Protein AF-D8TYY5-F1 (afdb_monomer_lite)

pLDDT: mean 80.85, std 18.12, range [32.94, 98.12]

Organism: NCBI:txid3068

Secondary structure (DSSP, 8-state):
-----------------------------PPPHHHHHHHHHHTTS-TTSHHHHHHHHHHHHHHHHHHHHHHHHHHHHHHHHHHHHHHHHHHHHHHHHHHHHHHHHHHHHHHHHHHHHHHHHHHHHHHHHHHHHHHHHHHHHHHHHHHHHHHHHHHHHHTTTTS----HHHHHHHHHHHTT-SSHHHHHHHHHHHHHHHHHHHHHHHHHHHHHHHHHHHHHHHHHHHHHHHHHHHHHHHHHHHHHHHHHHHHHHHHHHHHHHHHHHHHHHHHHHHHHHHHHHHHTTSPPPTTPPP-----TTTHHHHHHHHHHHHHHHHHHHHHHHHHHHHHHHHHHHH--

Structure (mmCIF, N/CA/C/O backbone):
data_AF-D8TYY5-F1
#
_entry.id   AF-D8TYY5-F1
#
loop_
_atom_site.group_PDB
_atom_site.id
_atom_site.type_symbol
_atom_site.label_atom_id
_atom_site.label_alt_id
_atom_site.label_comp_id
_atom_site.label_asym_id
_atom_site.label_entity_id
_atom_site.label_seq_id
_atom_site.pdbx_PDB_ins_code
_atom_site.Cartn_x
_atom_site.Cartn_y
_atom_site.Cartn_z
_atom_site.occupancy
_atom_site.B_iso_or_equiv
_atom_site.auth_seq_id
_atom_site.auth_comp_id
_atom_site.auth_asym_id
_atom_site.auth_atom_id
_atom_site.pdbx_PDB_model_num
ATOM 1 N N . MET A 1 1 ? -37.230 -23.633 -9.570 1.00 42.25 1 MET A N 1
ATOM 2 C CA . MET A 1 1 ? -37.787 -22.602 -10.478 1.00 42.25 1 MET A CA 1
ATOM 3 C C . MET A 1 1 ? -36.868 -21.393 -10.370 1.00 42.25 1 MET A C 1
ATOM 5 O O . MET A 1 1 ? -36.616 -21.004 -9.249 1.00 42.25 1 MET A O 1
ATOM 9 N N . ALA A 1 2 ? -36.232 -20.818 -11.381 1.00 43.03 2 ALA A N 1
ATOM 10 C CA . ALA A 1 2 ? -36.319 -20.947 -12.823 1.00 43.03 2 ALA A CA 1
ATOM 11 C C . ALA A 1 2 ? -34.898 -20.947 -13.421 1.00 43.03 2 ALA A C 1
ATOM 13 O O . ALA A 1 2 ? -33.941 -20.454 -12.832 1.00 43.03 2 ALA A O 1
ATOM 14 N N . LYS A 1 3 ? -34.811 -21.566 -14.591 1.00 44.12 3 LYS A N 1
ATOM 15 C CA . LYS A 1 3 ? -33.648 -21.810 -15.436 1.00 44.12 3 LYS A CA 1
ATOM 16 C C . LYS A 1 3 ? -33.611 -20.682 -16.466 1.00 44.12 3 LYS A C 1
ATOM 18 O O . LYS A 1 3 ? -34.609 -20.513 -17.158 1.00 44.12 3 LYS A O 1
ATOM 23 N N . VAL A 1 4 ? -32.505 -19.952 -16.604 1.00 45.56 4 VAL A N 1
ATOM 24 C CA . VAL A 1 4 ? -32.255 -19.133 -17.802 1.00 45.56 4 VAL A CA 1
ATOM 25 C C . VAL A 1 4 ? -30.826 -19.391 -18.253 1.00 45.56 4 VAL A C 1
ATOM 27 O O . VAL A 1 4 ? -29.863 -18.830 -17.743 1.00 45.56 4 VAL A O 1
ATOM 30 N N . ALA A 1 5 ? -30.734 -20.331 -19.188 1.00 43.03 5 ALA A N 1
ATOM 31 C CA . ALA A 1 5 ? -29.615 -20.493 -20.087 1.00 43.03 5 ALA A CA 1
ATOM 32 C C . ALA A 1 5 ? -29.758 -19.454 -21.206 1.00 43.03 5 ALA A C 1
ATOM 34 O O . ALA A 1 5 ? -30.834 -19.334 -21.790 1.00 43.03 5 ALA A O 1
ATOM 35 N N . ALA A 1 6 ? -28.678 -18.747 -21.522 1.00 44.47 6 ALA A N 1
ATOM 36 C CA . ALA A 1 6 ? -28.554 -17.984 -22.754 1.00 44.47 6 ALA A CA 1
ATOM 37 C C . ALA A 1 6 ? -27.326 -18.512 -23.497 1.00 44.47 6 ALA A C 1
ATOM 39 O O . ALA A 1 6 ? -26.187 -18.289 -23.097 1.00 44.47 6 ALA A O 1
ATOM 40 N N . ALA A 1 7 ? -27.605 -19.274 -24.548 1.00 39.38 7 ALA A N 1
ATOM 41 C CA . ALA A 1 7 ? -26.667 -19.748 -25.545 1.00 39.38 7 ALA A CA 1
ATOM 42 C C . ALA A 1 7 ? -27.048 -19.094 -26.875 1.00 39.38 7 ALA A C 1
ATOM 44 O O . ALA A 1 7 ? -28.196 -19.231 -27.288 1.00 39.38 7 ALA A O 1
ATOM 45 N N . VAL A 1 8 ? -26.108 -18.422 -27.541 1.00 47.19 8 VAL A N 1
ATOM 46 C CA . VAL A 1 8 ? -26.158 -18.076 -28.978 1.00 47.19 8 VAL A CA 1
ATOM 47 C C . VAL A 1 8 ? -24.708 -17.800 -29.464 1.00 47.19 8 VAL A C 1
ATOM 49 O O . VAL A 1 8 ? -23.835 -17.602 -28.620 1.00 47.19 8 VAL A O 1
ATOM 52 N N . PRO A 1 9 ? -24.395 -17.883 -30.776 1.00 48.31 9 PRO A N 1
ATOM 53 C CA . PRO A 1 9 ? -23.437 -18.869 -31.278 1.00 48.31 9 PRO A CA 1
ATOM 54 C C . PRO A 1 9 ? -22.403 -18.285 -32.275 1.00 48.31 9 PRO A C 1
ATOM 56 O O . PRO A 1 9 ? -22.473 -17.132 -32.676 1.00 48.31 9 PRO A O 1
ATOM 59 N N . GLY A 1 10 ? -21.503 -19.144 -32.762 1.00 33.50 10 GLY A N 1
ATOM 60 C CA . GLY A 1 10 ? -21.127 -19.163 -34.183 1.00 33.50 10 GLY A CA 1
ATOM 61 C C . GLY A 1 10 ? -20.115 -18.134 -34.703 1.00 33.50 10 GLY A C 1
ATOM 62 O O . GLY A 1 10 ? -20.489 -17.081 -35.203 1.00 33.50 10 GLY A O 1
ATOM 63 N N . ALA A 1 11 ? -18.851 -18.552 -34.780 1.00 32.94 11 ALA A N 1
ATOM 64 C CA . ALA A 1 11 ? -17.937 -18.205 -35.875 1.00 32.94 11 ALA A CA 1
ATOM 65 C C . ALA A 1 11 ? -17.005 -19.418 -36.080 1.00 32.94 11 ALA A C 1
ATOM 67 O O . ALA A 1 11 ? -16.119 -19.675 -35.273 1.00 32.94 11 ALA A O 1
ATOM 68 N N . ALA A 1 12 ? -17.366 -20.384 -36.932 1.00 35.41 12 ALA A N 1
ATOM 69 C CA . ALA A 1 12 ? -16.983 -20.419 -38.350 1.00 35.41 12 ALA A CA 1
ATOM 70 C C . ALA A 1 12 ? -15.466 -20.177 -38.511 1.00 35.41 12 ALA A C 1
ATOM 72 O O . ALA A 1 12 ? -15.000 -19.049 -38.542 1.00 35.41 12 ALA A O 1
ATOM 73 N N . ALA A 1 13 ? -14.657 -21.227 -38.374 1.00 36.69 13 ALA A N 1
ATOM 74 C CA . ALA A 1 13 ? -14.169 -22.019 -39.507 1.00 36.69 13 ALA A CA 1
ATOM 75 C C . ALA A 1 13 ? -13.288 -21.212 -40.480 1.00 36.69 13 ALA A C 1
ATOM 77 O O . ALA A 1 13 ? -13.760 -20.693 -41.483 1.00 36.69 13 ALA A O 1
ATOM 78 N N . ALA A 1 14 ? -11.983 -21.201 -40.207 1.00 34.50 14 ALA A N 1
ATOM 79 C CA . ALA A 1 14 ? -10.943 -21.044 -41.220 1.00 34.50 14 ALA A CA 1
ATOM 80 C C . ALA A 1 14 ? -9.665 -21.742 -40.727 1.00 34.50 14 ALA A C 1
ATOM 82 O O . ALA A 1 14 ? -8.678 -21.115 -40.354 1.00 34.50 14 ALA A O 1
ATOM 83 N N . ALA A 1 15 ? -9.705 -23.076 -40.692 1.00 35.22 15 ALA A N 1
ATOM 84 C CA . ALA A 1 15 ? -8.497 -23.888 -40.671 1.00 35.22 15 ALA A CA 1
ATOM 85 C C . ALA A 1 15 ? -7.823 -23.742 -42.043 1.00 35.22 15 ALA A C 1
ATOM 87 O O . ALA A 1 15 ? -8.126 -24.475 -42.982 1.00 35.22 15 ALA A O 1
ATOM 88 N N . ALA A 1 16 ? -6.966 -22.732 -42.185 1.00 35.47 16 ALA A N 1
ATOM 89 C CA . ALA A 1 16 ? -6.094 -22.608 -43.338 1.00 35.47 16 ALA A CA 1
ATOM 90 C C . ALA A 1 16 ? -4.950 -23.612 -43.173 1.00 35.47 16 ALA A C 1
ATOM 92 O O . ALA A 1 16 ? -4.023 -23.416 -42.389 1.00 35.47 16 ALA A O 1
ATOM 93 N N . SER A 1 17 ? -5.065 -24.712 -43.906 1.00 41.81 17 SER A N 1
ATOM 94 C CA . SER A 1 17 ? -4.029 -25.703 -44.158 1.00 41.81 17 SER A CA 1
ATOM 95 C C . SER A 1 17 ? -2.750 -25.015 -44.645 1.00 41.81 17 SER A C 1
ATOM 97 O O . SER A 1 17 ? -2.601 -24.729 -45.833 1.00 41.81 17 SER A O 1
ATOM 99 N N . VAL A 1 18 ? -1.808 -24.740 -43.740 1.00 41.56 18 VAL A N 1
ATOM 100 C CA . VAL A 1 18 ? -0.456 -24.334 -44.132 1.00 41.56 18 VAL A CA 1
ATOM 101 C C . VAL A 1 18 ? 0.281 -25.596 -44.559 1.00 41.56 18 VAL A C 1
ATOM 103 O O . VAL A 1 18 ? 0.844 -26.335 -43.758 1.00 41.56 18 VAL A O 1
ATOM 106 N N . SER A 1 19 ? 0.192 -25.852 -45.861 1.00 39.06 19 SER A N 1
ATOM 107 C CA . SER A 1 19 ? 1.028 -26.779 -46.611 1.00 39.06 19 SER A CA 1
ATOM 108 C C . SER A 1 19 ? 2.496 -26.605 -46.216 1.00 39.06 19 SER A C 1
ATOM 110 O O . SER A 1 19 ? 3.139 -25.616 -46.568 1.00 39.06 19 SER A O 1
ATOM 112 N N . SER A 1 20 ? 3.030 -27.609 -45.527 1.00 40.16 20 SER A N 1
ATOM 113 C CA . SER A 1 20 ? 4.455 -27.867 -45.381 1.00 40.16 20 SER A CA 1
ATOM 114 C C . SER A 1 20 ? 5.100 -28.002 -46.766 1.00 40.16 20 SER A C 1
ATOM 116 O O . SER A 1 20 ? 4.998 -29.051 -47.402 1.00 40.16 20 SER A O 1
ATOM 118 N N . MET A 1 21 ? 5.760 -26.949 -47.248 1.00 44.62 21 MET A N 1
ATOM 119 C CA . MET A 1 21 ? 6.694 -27.057 -48.368 1.00 44.62 21 MET A CA 1
ATOM 120 C C . MET A 1 21 ? 8.111 -27.240 -47.813 1.00 44.62 21 MET A C 1
ATOM 122 O O . MET A 1 21 ? 8.597 -26.354 -47.106 1.00 44.62 21 MET A O 1
ATOM 126 N N . PRO A 1 22 ? 8.803 -28.350 -48.121 1.00 41.06 22 PRO A N 1
ATOM 127 C CA . PRO A 1 22 ? 10.210 -28.486 -47.801 1.00 41.06 22 PRO A CA 1
ATOM 128 C C . PRO A 1 22 ? 11.004 -27.731 -48.871 1.00 41.06 22 PRO A C 1
ATOM 130 O O . PRO A 1 22 ? 11.183 -28.217 -49.984 1.00 41.06 22 PRO A O 1
ATOM 133 N N . LEU A 1 23 ? 11.494 -26.531 -48.555 1.00 41.19 23 LEU A N 1
ATOM 134 C CA . LEU A 1 23 ? 12.518 -25.870 -49.369 1.00 41.19 23 LEU A CA 1
ATOM 135 C C . LEU A 1 23 ? 13.908 -26.227 -48.838 1.00 41.19 23 LEU A C 1
ATOM 137 O O . LEU A 1 23 ? 14.676 -25.376 -48.407 1.00 41.19 23 LEU A O 1
ATOM 141 N N . SER A 1 24 ? 14.241 -27.514 -48.905 1.00 44.41 24 SER A N 1
ATOM 142 C CA . SER A 1 24 ? 15.627 -27.972 -48.981 1.00 44.41 24 SER A CA 1
ATOM 143 C C . SER A 1 24 ? 15.986 -28.152 -50.455 1.00 44.41 24 SER A C 1
ATOM 145 O O . SER A 1 24 ? 16.131 -29.268 -50.949 1.00 44.41 24 SER A O 1
ATOM 147 N N . ALA A 1 25 ? 16.086 -27.039 -51.182 1.00 37.31 25 ALA A N 1
ATOM 148 C CA . ALA A 1 25 ? 16.786 -27.016 -52.457 1.00 37.31 25 ALA A CA 1
ATOM 149 C C . ALA A 1 25 ? 18.272 -26.815 -52.155 1.00 37.31 25 ALA A C 1
ATOM 151 O O . ALA A 1 25 ? 18.758 -25.691 -52.038 1.00 37.31 25 ALA A O 1
ATOM 152 N N . SER A 1 26 ? 18.982 -27.929 -51.989 1.00 37.44 26 SER A N 1
ATOM 153 C CA . SER A 1 26 ? 20.437 -27.972 -52.067 1.00 37.44 26 SER A CA 1
ATOM 154 C C . SER A 1 26 ? 20.881 -27.347 -53.391 1.00 37.44 26 SER A C 1
ATOM 156 O O . SER A 1 26 ? 20.841 -27.985 -54.442 1.00 37.44 26 SER A O 1
ATOM 158 N N . LEU A 1 27 ? 21.311 -26.086 -53.350 1.00 44.06 27 LEU A N 1
ATOM 159 C CA . LEU A 1 27 ? 22.065 -25.442 -54.423 1.00 44.06 27 LEU A CA 1
ATOM 160 C C . LEU A 1 27 ? 23.493 -26.005 -54.416 1.00 44.06 27 LEU A C 1
ATOM 162 O O . LEU A 1 27 ? 24.452 -25.331 -54.063 1.00 44.06 27 LEU A O 1
ATOM 166 N N . SER A 1 28 ? 23.630 -27.269 -54.811 1.00 42.47 28 SER A N 1
ATOM 167 C CA . SER A 1 28 ? 24.899 -27.856 -55.246 1.00 42.47 28 SER A CA 1
ATOM 168 C C . SER A 1 28 ? 24.775 -28.271 -56.711 1.00 42.47 28 SER A C 1
ATOM 170 O O . SER A 1 28 ? 24.962 -29.427 -57.077 1.00 42.47 28 SER A O 1
ATOM 172 N N . SER A 1 29 ? 24.408 -27.315 -57.560 1.00 44.41 29 SER A N 1
ATOM 173 C CA . SER A 1 29 ? 24.548 -27.439 -59.008 1.00 44.41 29 SER A CA 1
ATOM 174 C C . SER A 1 29 ? 25.805 -26.676 -59.399 1.00 44.41 29 SER A C 1
ATOM 176 O O . SER A 1 29 ? 25.756 -25.468 -59.635 1.00 44.41 29 SER A O 1
ATOM 178 N N . ALA A 1 30 ? 26.938 -27.376 -59.433 1.00 50.22 30 ALA A N 1
ATOM 179 C CA . ALA A 1 30 ? 28.153 -26.850 -60.038 1.00 50.22 30 ALA A CA 1
ATOM 180 C C . ALA A 1 30 ? 27.830 -26.377 -61.470 1.00 50.22 30 ALA A C 1
ATOM 182 O O . ALA A 1 30 ? 27.170 -27.112 -62.213 1.00 50.22 30 ALA A O 1
ATOM 183 N N . PRO A 1 31 ? 28.235 -25.160 -61.873 1.00 47.88 31 PRO A N 1
ATOM 184 C CA . PRO A 1 31 ? 27.940 -24.674 -63.210 1.00 47.88 31 PRO A CA 1
ATOM 185 C C . PRO A 1 31 ? 28.611 -25.594 -64.234 1.00 47.88 31 PRO A C 1
ATOM 187 O O . PRO A 1 31 ? 29.818 -25.823 -64.184 1.00 47.88 31 PRO A O 1
ATOM 190 N N . SER A 1 32 ? 27.814 -26.152 -65.152 1.00 48.66 32 SER A N 1
ATOM 191 C CA . SER A 1 32 ? 28.335 -26.958 -66.259 1.00 48.66 32 SER A CA 1
ATOM 192 C C . SER A 1 32 ? 29.418 -26.171 -67.006 1.00 48.66 32 SER A C 1
ATOM 194 O O . SER A 1 32 ? 29.268 -24.969 -67.234 1.00 48.66 32 SER A O 1
ATOM 196 N N . VAL A 1 33 ? 30.503 -26.841 -67.398 1.00 52.78 33 VAL A N 1
ATOM 197 C CA . VAL A 1 33 ? 31.663 -26.226 -68.074 1.00 52.78 33 VAL A CA 1
ATOM 198 C C . VAL A 1 33 ? 31.236 -25.388 -69.291 1.00 52.78 33 VAL A C 1
ATOM 200 O O . VAL A 1 33 ? 31.813 -24.335 -69.539 1.00 52.78 33 VAL A O 1
ATOM 203 N N . SER A 1 34 ? 30.143 -25.772 -69.963 1.00 48.62 34 SER A N 1
ATOM 204 C CA . SER A 1 34 ? 29.556 -25.033 -71.090 1.00 48.62 34 SER A CA 1
ATOM 205 C C . SER A 1 34 ? 28.949 -23.668 -70.716 1.00 48.62 34 SER A C 1
ATOM 207 O O . SER A 1 34 ? 28.953 -22.751 -71.537 1.00 48.62 34 SER A O 1
ATOM 209 N N . ALA A 1 35 ? 28.427 -23.504 -69.496 1.00 49.72 35 ALA A N 1
ATOM 210 C CA . ALA A 1 35 ? 27.893 -22.230 -69.003 1.00 49.72 35 ALA A CA 1
ATOM 211 C C . ALA A 1 35 ? 29.017 -21.277 -68.563 1.00 49.72 35 ALA A C 1
ATOM 213 O O . ALA A 1 35 ? 28.924 -20.069 -68.772 1.00 49.72 35 ALA A O 1
ATOM 214 N N . ILE A 1 36 ? 30.112 -21.828 -68.027 1.00 51.91 36 ILE A N 1
ATOM 215 C CA . ILE A 1 36 ? 31.314 -21.065 -67.663 1.00 51.91 36 ILE A CA 1
ATOM 216 C C . ILE A 1 36 ? 32.011 -20.541 -68.930 1.00 51.91 36 ILE A C 1
ATOM 218 O O . ILE A 1 36 ? 32.407 -19.377 -68.979 1.00 51.91 36 ILE A O 1
ATOM 222 N N . THR A 1 37 ? 32.093 -21.350 -69.995 1.00 50.78 37 THR A N 1
ATOM 223 C CA . THR A 1 37 ? 32.674 -20.921 -71.280 1.00 50.78 37 THR A CA 1
ATOM 224 C C . THR A 1 37 ? 31.799 -19.912 -72.028 1.00 50.78 37 THR A C 1
ATOM 226 O O . THR A 1 37 ? 32.334 -19.009 -72.667 1.00 50.78 37 THR A O 1
ATOM 229 N N . ALA A 1 38 ? 30.468 -19.999 -71.919 1.00 51.00 38 ALA A N 1
ATOM 230 C CA . ALA A 1 38 ? 29.558 -19.006 -72.501 1.00 51.00 38 ALA A CA 1
ATOM 231 C C . ALA A 1 38 ? 29.610 -17.657 -71.757 1.00 51.00 38 ALA A C 1
ATOM 233 O O . ALA A 1 38 ? 29.610 -16.603 -72.392 1.00 51.00 38 ALA A O 1
ATOM 234 N N . ALA A 1 39 ? 29.735 -17.676 -70.425 1.00 50.97 39 ALA A N 1
ATOM 235 C CA . ALA A 1 39 ? 29.944 -16.470 -69.623 1.00 50.97 39 ALA A CA 1
ATOM 236 C C . ALA A 1 39 ? 31.307 -15.807 -69.915 1.00 50.97 39 ALA A C 1
ATOM 238 O O . ALA A 1 39 ? 31.388 -14.583 -70.013 1.00 50.97 39 ALA A O 1
ATOM 239 N N . ALA A 1 40 ? 32.360 -16.603 -70.136 1.00 49.47 40 ALA A N 1
ATOM 240 C CA . ALA A 1 40 ? 33.679 -16.105 -70.532 1.00 49.47 40 ALA A CA 1
ATOM 241 C C . ALA A 1 40 ? 33.699 -15.514 -71.958 1.00 49.47 40 ALA A C 1
ATOM 243 O O . ALA A 1 40 ? 34.374 -14.514 -72.194 1.00 49.47 40 ALA A O 1
ATOM 244 N N . ALA A 1 41 ? 32.923 -16.069 -72.897 1.00 50.88 41 ALA A N 1
ATOM 245 C CA . ALA A 1 41 ? 32.767 -15.518 -74.248 1.00 50.88 41 ALA A CA 1
ATOM 246 C C . ALA A 1 41 ? 31.912 -14.232 -74.283 1.00 50.88 41 ALA A C 1
ATOM 248 O O . ALA A 1 41 ? 32.133 -13.365 -75.124 1.00 50.88 41 ALA A O 1
ATOM 249 N N . ALA A 1 42 ? 30.970 -14.063 -73.349 1.00 50.91 42 ALA A N 1
ATOM 250 C CA . ALA A 1 42 ? 30.227 -12.812 -73.186 1.00 50.91 42 ALA A CA 1
ATOM 251 C C . ALA A 1 42 ? 31.081 -11.687 -72.563 1.00 50.91 42 ALA A C 1
ATOM 253 O O . ALA A 1 42 ? 30.837 -10.509 -72.827 1.00 50.91 42 ALA A O 1
ATOM 254 N N . ALA A 1 43 ? 32.109 -12.039 -71.781 1.00 51.12 43 ALA A N 1
ATOM 255 C CA . ALA A 1 43 ? 33.037 -11.089 -71.164 1.00 51.12 43 ALA A CA 1
ATOM 256 C C . ALA A 1 43 ? 34.046 -10.464 -72.153 1.00 51.12 43 ALA A C 1
ATOM 258 O O . ALA A 1 43 ? 34.663 -9.452 -71.824 1.00 51.12 43 ALA A O 1
ATOM 259 N N . SER A 1 44 ? 34.203 -11.024 -73.361 1.00 53.66 44 SER A N 1
ATOM 260 C CA . SER A 1 44 ? 35.119 -10.520 -74.399 1.00 53.66 44 SER A CA 1
ATOM 261 C C . SER A 1 44 ? 34.441 -9.674 -75.489 1.00 53.66 44 SER A C 1
ATOM 263 O O . SER A 1 44 ? 35.095 -9.266 -76.451 1.00 53.66 44 SER A O 1
ATOM 265 N N . LEU A 1 45 ? 33.146 -9.360 -75.350 1.00 57.22 45 LEU A N 1
ATOM 266 C CA . LEU A 1 45 ? 32.445 -8.471 -76.278 1.00 57.22 45 LEU A CA 1
ATOM 267 C C . LEU A 1 45 ? 32.860 -7.005 -76.047 1.00 57.22 45 LEU A C 1
ATOM 269 O O . LEU A 1 45 ? 32.846 -6.533 -74.906 1.00 57.22 45 LEU A O 1
ATOM 273 N N . PRO A 1 46 ? 33.203 -6.249 -77.110 1.00 58.41 46 PRO A N 1
ATOM 274 C CA . PRO A 1 46 ? 33.666 -4.875 -76.979 1.00 58.41 46 PRO A CA 1
ATOM 275 C C . PRO A 1 46 ? 32.625 -4.028 -76.242 1.00 58.41 46 PRO A C 1
ATOM 277 O O . PRO A 1 46 ? 31.436 -4.060 -76.564 1.00 58.41 46 PRO A O 1
ATOM 280 N N . TYR A 1 47 ? 33.103 -3.233 -75.278 1.00 56.09 47 TYR A N 1
ATOM 281 C CA . TYR A 1 47 ? 32.349 -2.403 -74.322 1.00 56.09 47 TYR A CA 1
ATOM 282 C C . TYR A 1 47 ? 31.205 -1.561 -74.933 1.00 56.09 47 TYR A C 1
ATOM 284 O O . TYR A 1 47 ? 30.314 -1.118 -74.207 1.00 56.09 47 TYR A O 1
ATOM 292 N N . ASN A 1 48 ? 31.230 -1.336 -76.250 1.00 59.62 48 ASN A N 1
ATOM 293 C CA . ASN A 1 48 ? 30.316 -0.478 -76.998 1.00 59.62 48 ASN A CA 1
ATOM 294 C C . ASN A 1 48 ? 29.392 -1.205 -77.999 1.00 59.62 48 ASN A C 1
ATOM 296 O O . ASN A 1 48 ? 28.687 -0.534 -78.749 1.00 59.62 48 ASN A O 1
ATOM 300 N N . SER A 1 49 ? 29.362 -2.543 -78.017 1.00 78.88 49 SER A N 1
ATOM 301 C CA . SER A 1 49 ? 28.398 -3.304 -78.829 1.00 78.88 49 SER A CA 1
ATOM 302 C C . SER A 1 49 ? 26.973 -3.186 -78.252 1.00 78.88 49 SER A C 1
ATOM 304 O O . SER A 1 49 ? 26.828 -3.206 -77.024 1.00 78.88 49 SER A O 1
ATOM 306 N N . PRO A 1 50 ? 25.910 -3.084 -79.080 1.00 77.69 50 PRO A N 1
ATOM 307 C CA . PRO A 1 50 ? 24.520 -3.020 -78.609 1.00 77.69 50 PRO A CA 1
ATOM 308 C C . PRO A 1 50 ? 24.160 -4.171 -77.652 1.00 77.69 50 PRO A C 1
ATOM 310 O O . PRO A 1 50 ? 23.600 -3.918 -76.587 1.00 77.69 50 PRO A O 1
ATOM 313 N N . ALA A 1 51 ? 24.618 -5.395 -77.938 1.00 77.94 51 ALA A N 1
ATOM 314 C CA . ALA A 1 51 ? 24.422 -6.558 -77.067 1.00 77.94 51 ALA A CA 1
ATOM 315 C C . ALA A 1 51 ? 25.114 -6.415 -75.692 1.00 77.94 51 ALA A C 1
ATOM 317 O O . ALA A 1 51 ? 24.584 -6.844 -74.670 1.00 77.94 51 ALA A O 1
ATOM 318 N N . GLY A 1 52 ? 26.281 -5.760 -75.634 1.00 80.31 52 GLY A N 1
ATOM 319 C CA . GLY A 1 52 ? 26.996 -5.506 -74.376 1.00 80.31 52 GLY A CA 1
ATOM 320 C C . GLY A 1 52 ? 26.298 -4.469 -73.488 1.00 80.31 52 GLY A C 1
ATOM 321 O O . GLY A 1 52 ? 26.350 -4.561 -72.260 1.00 80.31 52 GLY A O 1
ATOM 322 N N . ARG A 1 53 ? 25.598 -3.497 -74.092 1.00 82.50 53 ARG A N 1
ATOM 323 C CA . ARG A 1 53 ? 24.782 -2.518 -73.354 1.00 82.50 53 ARG A CA 1
ATOM 324 C C . ARG A 1 53 ? 23.531 -3.164 -72.763 1.00 82.50 53 ARG A C 1
ATOM 326 O O . ARG A 1 53 ? 23.228 -2.915 -71.598 1.00 82.50 53 ARG A O 1
ATOM 333 N N . GLU A 1 54 ? 22.846 -4.007 -73.531 1.00 85.12 54 GLU A N 1
ATOM 334 C CA . GLU A 1 54 ? 21.687 -4.775 -73.058 1.00 85.12 54 GLU A CA 1
ATOM 335 C C . GLU A 1 54 ? 22.065 -5.710 -71.903 1.00 85.12 54 GLU A C 1
ATOM 337 O O . GLU A 1 54 ? 21.378 -5.732 -70.881 1.00 85.12 54 GLU A O 1
ATOM 342 N N . LEU A 1 55 ? 23.213 -6.391 -71.997 1.00 83.62 55 LEU A N 1
ATOM 343 C CA . LEU A 1 55 ? 23.714 -7.266 -70.936 1.00 83.62 55 LEU A CA 1
ATOM 344 C C . LEU A 1 55 ? 23.964 -6.499 -69.626 1.00 83.62 55 LEU A C 1
ATOM 346 O O . LEU A 1 55 ? 23.552 -6.958 -68.562 1.00 83.62 55 LEU A O 1
ATOM 350 N N . ARG A 1 56 ? 24.522 -5.280 -69.687 1.00 86.38 56 ARG A N 1
ATOM 351 C CA . ARG A 1 56 ? 24.659 -4.410 -68.501 1.00 86.38 56 ARG A CA 1
ATOM 352 C C . ARG A 1 56 ? 23.329 -3.927 -67.950 1.00 86.38 56 ARG A C 1
ATOM 354 O O . ARG A 1 56 ? 23.173 -3.840 -66.738 1.00 86.38 56 ARG A O 1
ATOM 361 N N . GLN A 1 57 ? 22.374 -3.572 -68.806 1.00 89.06 57 GLN A N 1
ATOM 362 C CA . GLN A 1 57 ? 21.055 -3.138 -68.343 1.00 89.06 57 GLN A CA 1
ATOM 363 C C . GLN A 1 57 ? 20.325 -4.269 -67.617 1.00 89.06 57 GLN A C 1
ATOM 365 O O . GLN A 1 57 ? 19.747 -4.039 -66.553 1.00 89.06 57 GLN A O 1
ATOM 370 N N . LEU A 1 58 ? 20.392 -5.488 -68.157 1.00 91.31 58 LEU A N 1
ATOM 371 C CA . LEU A 1 58 ? 19.845 -6.682 -67.520 1.00 91.31 58 LEU A CA 1
ATOM 372 C C . LEU A 1 58 ? 20.569 -6.997 -66.208 1.00 91.31 58 LEU A C 1
ATOM 374 O O . LEU A 1 58 ? 19.902 -7.248 -65.207 1.00 91.31 58 LEU A O 1
ATOM 378 N N . GLN A 1 59 ? 21.898 -6.892 -66.178 1.00 90.56 59 GLN A N 1
ATOM 379 C CA . GLN A 1 59 ? 22.689 -7.089 -64.965 1.00 90.56 59 GLN A CA 1
ATOM 380 C C . GLN A 1 59 ? 22.355 -6.051 -63.882 1.00 90.56 59 GLN A C 1
ATOM 382 O O . GLN A 1 59 ? 22.018 -6.423 -62.763 1.00 90.56 59 GLN A O 1
ATOM 387 N N . ASN A 1 60 ? 22.304 -4.763 -64.225 1.00 93.75 60 ASN A N 1
ATOM 388 C CA . ASN A 1 60 ? 21.900 -3.699 -63.301 1.00 93.75 60 ASN A CA 1
ATOM 389 C C . ASN A 1 60 ? 20.465 -3.897 -62.786 1.00 93.75 60 ASN A C 1
ATOM 391 O O . ASN A 1 60 ? 20.144 -3.547 -61.650 1.00 93.75 60 ASN A O 1
ATOM 395 N N . ARG A 1 61 ? 19.561 -4.422 -63.622 1.00 96.12 61 ARG A N 1
ATOM 396 C CA . ARG A 1 61 ? 18.180 -4.717 -63.221 1.00 96.12 61 ARG A CA 1
ATOM 397 C C . ARG A 1 61 ? 18.116 -5.918 -62.278 1.00 96.12 61 ARG A C 1
ATOM 399 O O . ARG A 1 61 ? 17.339 -5.873 -61.326 1.00 96.12 61 ARG A O 1
ATOM 406 N N . LEU A 1 62 ? 18.935 -6.940 -62.518 1.00 93.69 62 LEU A N 1
ATOM 407 C CA . LEU A 1 62 ? 19.094 -8.092 -61.635 1.00 93.69 62 LEU A CA 1
ATOM 408 C C . LEU A 1 62 ? 19.653 -7.659 -60.274 1.00 93.69 62 LEU A C 1
ATOM 410 O O . LEU A 1 62 ? 19.041 -7.964 -59.260 1.00 93.69 62 LEU A O 1
ATOM 414 N N . GLU A 1 63 ? 20.740 -6.885 -60.248 1.00 95.31 63 GLU A N 1
ATOM 415 C CA . GLU A 1 63 ? 21.351 -6.360 -59.017 1.00 95.31 63 GLU A CA 1
ATOM 416 C C . GLU A 1 63 ? 20.366 -5.499 -58.213 1.00 95.31 63 GLU A C 1
ATOM 418 O O . GLU A 1 63 ? 20.238 -5.634 -56.998 1.00 95.31 63 GLU A O 1
ATOM 423 N N . LYS A 1 64 ? 19.570 -4.659 -58.884 1.00 96.50 64 LYS A N 1
ATOM 424 C CA . LYS A 1 64 ? 18.498 -3.905 -58.215 1.00 96.50 64 LYS A CA 1
ATOM 425 C C . LYS A 1 64 ? 17.411 -4.817 -57.646 1.00 96.50 64 LYS A C 1
ATOM 427 O O . LYS A 1 64 ? 16.882 -4.529 -56.575 1.00 96.50 64 LYS A O 1
ATOM 432 N N . ALA A 1 65 ? 17.040 -5.879 -58.358 1.00 95.81 65 ALA A N 1
ATOM 433 C CA . ALA A 1 65 ? 16.043 -6.832 -57.883 1.00 95.81 65 ALA A CA 1
ATOM 434 C C . ALA A 1 65 ? 16.556 -7.643 -56.683 1.00 95.81 65 ALA A C 1
ATOM 436 O O . ALA A 1 65 ? 15.797 -7.858 -55.741 1.00 95.81 65 ALA A O 1
ATOM 437 N N . THR A 1 66 ? 17.833 -8.036 -56.670 1.00 95.25 66 THR A N 1
ATOM 438 C CA . THR A 1 66 ? 18.435 -8.768 -55.547 1.00 95.25 66 THR A CA 1
ATOM 439 C C . THR A 1 66 ? 18.580 -7.892 -54.307 1.00 95.25 66 THR A C 1
ATOM 441 O O . THR A 1 66 ? 18.220 -8.339 -53.222 1.00 95.25 66 THR A O 1
ATOM 444 N N . VAL A 1 67 ? 19.008 -6.631 -54.449 1.00 95.44 67 VAL A N 1
ATOM 445 C CA . VAL A 1 67 ? 19.058 -5.679 -53.322 1.00 95.44 67 VAL A CA 1
ATOM 446 C C . VAL A 1 67 ? 17.668 -5.490 -52.711 1.00 95.44 67 VAL A C 1
ATOM 448 O O . VAL A 1 67 ? 17.513 -5.643 -51.503 1.00 95.44 67 VAL A O 1
ATOM 451 N N . LYS A 1 68 ? 16.637 -5.269 -53.539 1.00 96.88 68 LYS A N 1
ATOM 452 C CA . LYS A 1 68 ? 15.248 -5.141 -53.064 1.00 96.88 68 LYS A CA 1
ATOM 453 C C . LYS A 1 68 ? 14.726 -6.412 -52.394 1.00 96.88 68 LYS A C 1
ATOM 455 O O . LYS A 1 68 ? 13.989 -6.324 -51.420 1.00 96.88 68 LYS A O 1
ATOM 460 N N . ALA A 1 69 ? 15.087 -7.590 -52.901 1.00 95.69 69 ALA A N 1
ATOM 461 C CA . ALA A 1 69 ? 14.698 -8.857 -52.286 1.00 95.69 69 ALA A CA 1
ATOM 462 C C . ALA A 1 69 ? 15.368 -9.056 -50.916 1.00 95.69 69 ALA A C 1
ATOM 464 O O . ALA A 1 69 ? 14.712 -9.503 -49.977 1.00 95.69 69 ALA A O 1
ATOM 465 N N . ASN A 1 70 ? 16.643 -8.680 -50.786 1.00 94.62 70 ASN A N 1
ATOM 466 C CA . ASN A 1 70 ? 17.375 -8.742 -49.521 1.00 94.62 70 ASN A CA 1
ATOM 467 C C . ASN A 1 70 ? 16.817 -7.750 -48.491 1.00 94.62 70 ASN A C 1
ATOM 469 O O . ASN A 1 70 ? 16.672 -8.104 -47.324 1.00 94.62 70 ASN A O 1
ATOM 473 N N . GLU A 1 71 ? 16.452 -6.543 -48.924 1.00 96.56 71 GLU A N 1
ATOM 474 C CA . GLU A 1 71 ? 15.790 -5.537 -48.088 1.00 96.56 71 GLU A CA 1
ATOM 475 C C . GLU A 1 71 ? 14.391 -5.997 -47.650 1.00 96.56 71 GLU A C 1
ATOM 477 O O . GLU A 1 71 ? 14.056 -5.965 -46.470 1.00 96.56 71 GLU A O 1
ATOM 482 N N . ALA A 1 72 ? 13.584 -6.532 -48.570 1.00 97.25 72 ALA A N 1
ATOM 483 C CA . ALA A 1 72 ? 12.288 -7.108 -48.220 1.00 97.25 72 ALA A CA 1
ATOM 484 C C . ALA A 1 72 ? 12.431 -8.285 -47.237 1.00 97.25 72 ALA A C 1
ATOM 486 O O . ALA A 1 72 ? 11.601 -8.456 -46.345 1.00 97.25 72 ALA A O 1
ATOM 487 N N . PHE A 1 73 ? 13.490 -9.090 -47.370 1.00 97.19 73 PHE A N 1
ATOM 488 C CA . PHE A 1 73 ? 13.786 -10.179 -46.444 1.00 97.19 73 PHE A CA 1
ATOM 489 C C . PHE A 1 73 ? 14.180 -9.667 -45.052 1.00 97.19 73 PHE A C 1
ATOM 491 O O . PHE A 1 73 ? 13.686 -10.202 -44.059 1.00 97.19 73 PHE A O 1
ATOM 498 N N . SER A 1 74 ? 15.037 -8.643 -44.957 1.00 96.44 74 SER A N 1
ATOM 499 C CA . SER A 1 74 ? 15.433 -8.071 -43.664 1.00 96.44 74 SER A CA 1
ATOM 500 C C . SER A 1 74 ? 14.253 -7.399 -42.962 1.00 96.44 74 SER A C 1
ATOM 502 O O . SER A 1 74 ? 14.043 -7.658 -41.780 1.00 96.44 74 SER A O 1
ATOM 504 N N . ILE A 1 75 ? 13.428 -6.643 -43.695 1.00 96.56 75 ILE A N 1
ATOM 505 C CA . ILE A 1 75 ? 12.191 -6.033 -43.185 1.00 96.56 75 ILE A CA 1
ATOM 506 C C . ILE A 1 75 ? 11.200 -7.107 -42.719 1.00 96.56 75 ILE A C 1
ATOM 508 O O . ILE A 1 75 ? 10.614 -6.999 -41.646 1.00 96.56 75 ILE A O 1
ATOM 512 N N . ARG A 1 76 ? 11.013 -8.190 -43.485 1.00 97.69 76 ARG A N 1
ATOM 513 C CA . ARG A 1 76 ? 10.134 -9.286 -43.050 1.00 97.69 76 ARG A CA 1
ATOM 514 C C . ARG A 1 76 ? 10.627 -9.902 -41.741 1.00 97.69 76 ARG A C 1
ATOM 516 O O . ARG A 1 76 ? 9.829 -10.115 -40.836 1.00 97.69 76 ARG A O 1
ATOM 523 N N . LYS A 1 77 ? 11.936 -10.137 -41.621 1.00 97.69 77 LYS A N 1
ATOM 524 C CA . LYS A 1 77 ? 12.543 -10.709 -40.415 1.00 97.69 77 LYS A CA 1
ATOM 525 C C . LYS A 1 77 ? 12.359 -9.808 -39.189 1.00 97.69 77 LYS A C 1
ATOM 527 O O . LYS A 1 77 ? 12.115 -10.322 -38.102 1.00 97.69 77 LYS A O 1
ATOM 532 N N . THR A 1 78 ? 12.453 -8.485 -39.336 1.00 97.44 78 THR A N 1
ATOM 533 C CA . THR A 1 78 ? 12.188 -7.567 -38.215 1.00 97.44 78 THR A CA 1
ATOM 534 C C . THR A 1 78 ? 10.715 -7.590 -37.812 1.00 97.44 78 THR A C 1
ATOM 536 O O . THR A 1 78 ? 10.424 -7.661 -36.621 1.00 97.44 78 THR A O 1
ATOM 539 N N . TYR A 1 79 ? 9.777 -7.626 -38.765 1.00 97.62 79 TYR A N 1
ATOM 540 C CA . TYR A 1 79 ? 8.352 -7.781 -38.446 1.00 97.62 79 TYR A CA 1
ATOM 541 C C . TYR A 1 79 ? 8.031 -9.125 -37.785 1.00 97.62 79 TYR A C 1
ATOM 543 O O . TYR A 1 79 ? 7.252 -9.156 -36.837 1.00 97.62 79 TYR A O 1
ATOM 551 N N . GLU A 1 80 ? 8.648 -10.222 -38.231 1.00 97.75 80 GLU A N 1
ATOM 552 C CA . GLU A 1 80 ? 8.524 -11.536 -37.585 1.00 97.75 80 GLU A CA 1
ATOM 553 C C . GLU A 1 80 ? 8.957 -11.462 -36.109 1.00 97.75 80 GLU A C 1
ATOM 555 O O . GLU A 1 80 ? 8.21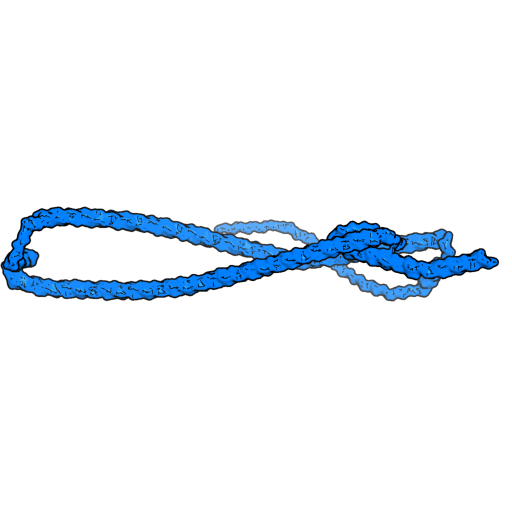1 -11.892 -35.231 1.00 97.75 80 GLU A O 1
ATOM 560 N N . GLN A 1 81 ? 10.091 -10.814 -35.819 1.00 97.44 81 GLN A N 1
ATOM 561 C CA . GLN A 1 81 ? 10.562 -10.600 -34.443 1.00 97.44 81 GLN A CA 1
ATOM 562 C C . GLN A 1 81 ? 9.603 -9.739 -33.612 1.00 97.44 81 GLN A C 1
ATOM 564 O O . GLN A 1 81 ? 9.379 -10.025 -32.437 1.00 97.44 81 GLN A O 1
ATOM 569 N N . VAL A 1 82 ? 9.034 -8.681 -34.197 1.00 97.00 82 VAL A N 1
ATOM 570 C CA . VAL A 1 82 ? 8.048 -7.831 -33.510 1.00 97.00 82 VAL A CA 1
ATOM 571 C C . VAL A 1 82 ? 6.790 -8.632 -33.176 1.00 97.00 82 VAL A C 1
ATOM 573 O O . VAL A 1 82 ? 6.308 -8.564 -32.050 1.00 97.00 82 VAL A O 1
ATOM 576 N N . ILE A 1 83 ? 6.284 -9.440 -34.111 1.00 97.81 83 ILE A N 1
ATOM 577 C CA . ILE A 1 83 ? 5.106 -10.287 -33.883 1.00 97.81 83 ILE A CA 1
ATOM 578 C C . ILE A 1 83 ? 5.380 -11.327 -32.792 1.00 97.81 83 ILE A C 1
ATOM 580 O O . ILE A 1 83 ? 4.513 -11.572 -31.956 1.00 97.81 83 ILE A O 1
ATOM 584 N N . GLU A 1 84 ? 6.567 -11.936 -32.770 1.00 97.25 84 GLU A N 1
ATOM 585 C CA . GLU A 1 84 ? 6.948 -12.876 -31.710 1.00 97.25 84 GLU A CA 1
ATOM 586 C C . GLU A 1 84 ? 6.975 -12.215 -30.332 1.00 97.25 84 GLU A C 1
ATOM 588 O O . GLU A 1 84 ? 6.432 -12.785 -29.386 1.00 97.25 84 GLU A O 1
ATOM 593 N N . LYS A 1 85 ? 7.533 -11.004 -30.218 1.00 96.50 85 LYS A N 1
ATOM 594 C CA . LYS A 1 85 ? 7.506 -10.238 -28.963 1.00 96.50 85 LYS A CA 1
ATOM 595 C C . LYS A 1 85 ? 6.080 -9.912 -28.530 1.00 96.50 85 LYS A C 1
ATOM 597 O O . LYS A 1 85 ? 5.721 -10.184 -27.391 1.00 96.50 85 LYS A O 1
ATOM 602 N N . LEU A 1 86 ? 5.238 -9.436 -29.448 1.00 96.06 86 LEU A N 1
ATOM 603 C CA . LEU A 1 86 ? 3.835 -9.134 -29.146 1.00 96.06 86 LEU A CA 1
ATOM 604 C C . LEU A 1 86 ? 3.071 -10.375 -28.667 1.00 96.06 86 LEU A C 1
ATOM 606 O O . LEU A 1 86 ? 2.338 -10.304 -27.685 1.00 96.06 86 LEU A O 1
ATOM 610 N N . ARG A 1 87 ? 3.298 -11.535 -29.295 1.00 95.94 87 ARG A N 1
ATOM 611 C CA . ARG A 1 87 ? 2.706 -12.813 -28.862 1.00 95.94 87 ARG A CA 1
ATOM 612 C C . ARG A 1 87 ? 3.177 -13.260 -27.477 1.00 95.94 87 ARG A C 1
ATOM 614 O O . ARG A 1 87 ? 2.450 -13.981 -26.803 1.00 95.94 87 ARG A O 1
ATOM 621 N N . GLN A 1 88 ? 4.389 -12.889 -27.067 1.00 95.38 88 GLN A N 1
ATOM 622 C CA . GLN A 1 88 ? 4.904 -13.170 -25.723 1.00 95.38 88 GLN A CA 1
ATOM 623 C C . GLN A 1 88 ? 4.340 -12.194 -24.682 1.00 95.38 88 GLN A C 1
ATOM 625 O O . GLN A 1 88 ? 4.072 -12.593 -23.550 1.00 95.38 88 GLN A O 1
ATOM 630 N N . GLU A 1 89 ? 4.141 -10.932 -25.057 1.00 96.62 89 GLU A N 1
ATOM 631 C CA . GLU A 1 89 ? 3.630 -9.881 -24.171 1.00 96.62 89 GLU A CA 1
ATOM 632 C C . GLU A 1 89 ? 2.119 -9.990 -23.921 1.00 96.62 89 GLU A C 1
ATOM 634 O O . GLU A 1 89 ? 1.671 -9.769 -22.797 1.00 96.62 89 GLU A O 1
ATOM 639 N N . GLU A 1 90 ? 1.331 -10.389 -24.922 1.00 96.69 90 GLU A N 1
ATOM 640 C CA . GLU A 1 90 ? -0.128 -10.541 -24.822 1.00 96.69 90 GLU A CA 1
ATOM 641 C C . GLU A 1 90 ? -0.592 -11.377 -23.603 1.00 96.69 90 GLU A C 1
ATOM 643 O O . GLU A 1 90 ? -1.350 -10.848 -22.782 1.00 96.69 90 GLU A O 1
ATOM 648 N N . PRO A 1 91 ? -0.105 -12.614 -23.362 1.00 95.81 91 PRO A N 1
ATOM 649 C CA . PRO A 1 91 ? -0.524 -13.396 -22.194 1.00 95.81 91 PRO A CA 1
ATOM 650 C C . PRO A 1 91 ? -0.058 -12.793 -20.861 1.00 95.81 91 PRO A C 1
ATOM 652 O O . PRO A 1 91 ? -0.726 -12.961 -19.835 1.00 95.81 91 PRO A O 1
ATOM 655 N N . LEU A 1 92 ? 1.074 -12.078 -20.847 1.00 96.12 92 LEU A N 1
ATOM 656 C CA . LEU A 1 92 ? 1.558 -11.380 -19.652 1.00 96.12 92 LEU A CA 1
ATOM 657 C C . LEU A 1 92 ? 0.613 -10.232 -19.286 1.00 96.12 92 LEU A C 1
ATOM 659 O O . LEU A 1 92 ? 0.228 -10.107 -18.121 1.00 96.12 92 LEU A O 1
ATOM 663 N N . LEU A 1 93 ? 0.177 -9.449 -20.275 1.00 95.44 93 LEU A N 1
ATOM 664 C CA . LEU A 1 93 ? -0.796 -8.375 -20.081 1.00 95.44 93 LEU A CA 1
ATOM 665 C C . LEU A 1 93 ? -2.152 -8.925 -19.639 1.00 95.44 93 LEU A C 1
ATOM 667 O O . LEU A 1 93 ? -2.726 -8.417 -18.675 1.00 95.44 93 LEU A O 1
ATOM 671 N N . GLU A 1 94 ? -2.633 -10.002 -20.258 1.00 97.25 94 GLU A N 1
ATOM 672 C CA . GLU A 1 94 ? -3.874 -10.652 -19.831 1.00 97.25 94 GLU A CA 1
ATOM 673 C C . GLU A 1 94 ? -3.802 -11.152 -18.386 1.00 97.25 94 GLU A C 1
ATOM 675 O O . GLU A 1 94 ? -4.734 -10.934 -17.611 1.00 97.25 94 GLU A O 1
ATOM 680 N N . SER A 1 95 ? -2.701 -11.803 -17.993 1.00 96.69 95 SER A N 1
ATOM 681 C CA . SER A 1 95 ? -2.528 -12.262 -16.610 1.00 96.69 95 SER A CA 1
ATOM 682 C C . SER A 1 95 ? -2.511 -11.092 -15.621 1.00 96.69 95 SER A C 1
ATOM 684 O O . SER A 1 95 ? -3.126 -11.173 -14.555 1.00 96.69 95 SER A O 1
ATOM 686 N N . ARG A 1 96 ? -1.886 -9.964 -15.994 1.00 97.50 96 ARG A N 1
ATOM 687 C CA . ARG A 1 96 ? -1.865 -8.749 -15.177 1.00 97.50 96 ARG A CA 1
ATOM 688 C C . ARG A 1 96 ? -3.251 -8.124 -15.045 1.00 97.50 96 ARG A C 1
ATOM 690 O O . ARG A 1 96 ? -3.605 -7.695 -13.948 1.00 97.50 96 ARG A O 1
ATOM 697 N N . ILE A 1 97 ? -4.029 -8.091 -16.126 1.00 97.19 97 ILE A N 1
ATOM 698 C CA . ILE A 1 97 ? -5.415 -7.608 -16.117 1.00 97.19 97 ILE A CA 1
ATOM 699 C C . ILE A 1 97 ? -6.265 -8.486 -15.197 1.00 97.19 97 ILE A C 1
ATOM 701 O O . ILE A 1 97 ? -6.898 -7.953 -14.288 1.00 97.19 97 ILE A O 1
ATOM 705 N N . ARG A 1 98 ? -6.204 -9.817 -15.343 1.00 98.12 98 ARG A N 1
ATOM 706 C CA . ARG A 1 98 ? -6.951 -10.752 -14.482 1.00 98.12 98 ARG A CA 1
ATOM 707 C C . ARG A 1 98 ? -6.618 -10.560 -13.001 1.00 98.12 98 ARG A C 1
ATOM 709 O O . ARG A 1 98 ? -7.524 -10.451 -12.182 1.00 98.12 98 ARG A O 1
ATOM 716 N N . ALA A 1 99 ? -5.337 -10.421 -12.656 1.00 97.50 99 ALA A N 1
ATOM 717 C CA . ALA A 1 99 ? -4.919 -10.169 -11.275 1.00 97.50 99 ALA A CA 1
ATOM 718 C C . ALA A 1 99 ? -5.473 -8.841 -10.718 1.00 97.50 99 ALA A C 1
ATOM 720 O O . ALA A 1 99 ? -5.892 -8.770 -9.561 1.00 97.50 99 ALA A O 1
ATOM 721 N N . LEU A 1 100 ? -5.504 -7.780 -11.533 1.00 96.88 100 LEU A N 1
ATOM 722 C CA . LEU A 1 100 ? -6.094 -6.496 -11.138 1.00 96.88 100 LEU A CA 1
ATOM 723 C C . LEU A 1 100 ? -7.618 -6.585 -10.982 1.00 96.88 100 LEU A C 1
ATOM 725 O O . LEU A 1 100 ? -8.177 -5.974 -10.070 1.00 96.88 100 LEU A O 1
ATOM 729 N N . GLU A 1 101 ? -8.294 -7.351 -11.834 1.00 97.44 101 GLU A N 1
ATOM 730 C CA . GLU A 1 101 ? -9.732 -7.597 -11.733 1.00 97.44 101 GLU A CA 1
ATOM 731 C C . GLU A 1 101 ? -10.083 -8.388 -10.466 1.00 97.44 101 GLU A C 1
ATOM 733 O O . GLU A 1 101 ? -10.989 -7.987 -9.733 1.00 97.44 101 GLU A O 1
ATOM 738 N N . GLU A 1 102 ? -9.324 -9.432 -10.130 1.00 97.62 102 GLU A N 1
ATOM 739 C CA . GLU A 1 102 ? -9.458 -10.175 -8.868 1.00 97.62 102 GLU A CA 1
ATOM 740 C C . GLU A 1 102 ? -9.186 -9.286 -7.644 1.00 97.62 102 GLU A C 1
ATOM 742 O O . GLU A 1 102 ? -9.917 -9.313 -6.647 1.00 97.62 102 GLU A O 1
ATOM 747 N N . GLN A 1 103 ? -8.177 -8.417 -7.714 1.00 97.38 103 GLN A N 1
ATOM 748 C CA . GLN A 1 103 ? -7.916 -7.458 -6.642 1.00 97.38 103 GLN A CA 1
ATOM 749 C C . GLN A 1 103 ? -9.065 -6.446 -6.494 1.00 97.38 103 GLN A C 1
ATOM 751 O O . GLN A 1 103 ? -9.418 -6.041 -5.384 1.00 97.38 103 GLN A O 1
ATOM 756 N N . LYS A 1 104 ? -9.676 -6.024 -7.603 1.00 97.50 104 LYS A N 1
ATOM 757 C CA . LYS A 1 104 ? -10.832 -5.127 -7.580 1.00 97.50 104 LYS A CA 1
ATOM 758 C C . LYS A 1 104 ? -12.045 -5.810 -6.952 1.00 97.50 104 LYS A C 1
ATOM 760 O O . LYS A 1 104 ? -12.694 -5.199 -6.106 1.00 97.50 104 LYS A O 1
ATOM 765 N N . THR A 1 105 ? -12.351 -7.053 -7.321 1.00 97.69 105 THR A N 1
ATOM 766 C CA . THR A 1 105 ? -13.511 -7.780 -6.774 1.00 97.69 105 THR A CA 1
ATOM 767 C C . THR A 1 105 ? -13.355 -8.051 -5.280 1.00 97.69 105 THR A C 1
ATOM 769 O O . THR A 1 105 ? -14.281 -7.782 -4.515 1.00 97.69 105 THR A O 1
ATOM 772 N N . THR A 1 106 ? -12.169 -8.478 -4.838 1.00 96.50 106 THR A N 1
ATOM 773 C CA . THR A 1 106 ? -11.862 -8.681 -3.412 1.00 96.50 106 THR A CA 1
ATOM 774 C C . THR A 1 106 ? -11.971 -7.384 -2.608 1.00 96.50 106 THR A C 1
ATOM 776 O O . THR A 1 106 ? -12.615 -7.370 -1.557 1.00 96.50 106 THR A O 1
ATOM 779 N N . LYS A 1 107 ? -11.433 -6.264 -3.115 1.00 96.19 107 LYS A N 1
ATOM 780 C CA . LYS A 1 107 ? -11.579 -4.947 -2.470 1.00 96.19 107 LYS A CA 1
ATOM 781 C C . LYS A 1 107 ? -13.033 -4.485 -2.403 1.00 96.19 107 LYS A C 1
ATOM 783 O O . LYS A 1 107 ? -13.448 -3.952 -1.377 1.00 96.19 107 LYS A O 1
ATOM 788 N N . VAL A 1 108 ? -13.821 -4.700 -3.456 1.00 98.00 108 VAL A N 1
ATOM 789 C CA . VAL A 1 108 ? -15.257 -4.373 -3.452 1.00 98.00 108 VAL A CA 1
ATOM 790 C C . VAL A 1 108 ? -15.998 -5.195 -2.396 1.00 98.00 108 VAL A C 1
ATOM 792 O O . VAL A 1 108 ? -16.781 -4.625 -1.639 1.00 98.00 108 VAL A O 1
ATOM 795 N N . ALA A 1 109 ? -15.717 -6.496 -2.285 1.00 96.94 109 ALA A N 1
ATOM 796 C CA . ALA A 1 109 ? -16.319 -7.346 -1.259 1.00 96.94 109 ALA A CA 1
ATOM 797 C C . ALA A 1 109 ? -15.937 -6.895 0.164 1.00 96.94 109 ALA A C 1
ATOM 799 O O . ALA A 1 109 ? -16.811 -6.771 1.020 1.00 96.94 109 ALA A O 1
ATOM 800 N N . ALA A 1 110 ? -14.662 -6.572 0.407 1.00 96.44 110 ALA A N 1
ATOM 801 C CA . ALA A 1 110 ? -14.194 -6.068 1.700 1.00 96.44 110 ALA A CA 1
ATOM 802 C C . ALA A 1 110 ? -14.817 -4.709 2.073 1.00 96.44 110 ALA A C 1
ATOM 804 O O . ALA A 1 110 ? -15.164 -4.470 3.229 1.00 96.44 110 ALA A O 1
ATOM 805 N N . LEU A 1 111 ? -15.004 -3.815 1.097 1.00 96.25 111 LEU A N 1
ATOM 806 C CA . LEU A 1 111 ? -15.714 -2.555 1.324 1.00 96.25 111 LEU A CA 1
ATOM 807 C C . LEU A 1 111 ? -17.185 -2.803 1.667 1.00 96.25 111 LEU A C 1
ATOM 809 O O . LEU A 1 111 ? -17.705 -2.190 2.595 1.00 96.25 111 LEU A O 1
ATOM 813 N N . GLN A 1 112 ? -17.857 -3.719 0.967 1.00 96.50 112 GLN A N 1
ATOM 814 C CA . GLN A 1 112 ? -19.245 -4.068 1.271 1.00 96.50 112 GLN A CA 1
ATOM 815 C C . GLN A 1 112 ? -19.389 -4.618 2.695 1.00 96.50 112 GLN A C 1
ATOM 817 O O . GLN A 1 112 ? -20.235 -4.126 3.444 1.00 96.50 112 GLN A O 1
ATOM 822 N N . THR A 1 113 ? -18.536 -5.554 3.118 1.00 96.06 113 THR A N 1
ATOM 823 C CA . THR A 1 113 ? -18.578 -6.089 4.489 1.00 96.06 113 THR A CA 1
ATOM 824 C C . THR A 1 113 ? -18.288 -5.012 5.534 1.00 96.06 113 THR A C 1
ATOM 826 O O . THR A 1 113 ? -19.014 -4.924 6.523 1.00 96.06 113 THR A O 1
ATOM 829 N N . ALA A 1 114 ? -17.314 -4.128 5.292 1.00 94.00 114 ALA A N 1
ATOM 830 C CA . ALA A 1 114 ? -17.023 -2.999 6.176 1.00 94.00 114 ALA A CA 1
ATOM 831 C C . ALA A 1 114 ? -18.186 -1.993 6.268 1.00 94.00 114 ALA A C 1
ATOM 833 O O . ALA A 1 114 ? -18.453 -1.433 7.330 1.00 94.00 114 ALA A O 1
ATOM 834 N N . THR A 1 115 ? -18.917 -1.755 5.174 1.00 96.31 115 THR A N 1
ATOM 835 C CA . THR A 1 115 ? -20.101 -0.880 5.218 1.00 96.31 115 THR A CA 1
ATOM 836 C C . THR A 1 115 ? -21.253 -1.501 6.000 1.00 96.31 115 THR A C 1
ATOM 838 O O . THR A 1 115 ? -21.955 -0.781 6.709 1.00 96.31 115 THR A O 1
ATOM 841 N N . LEU A 1 116 ? -21.443 -2.821 5.903 1.00 94.75 116 LEU A N 1
ATOM 842 C CA . LEU A 1 116 ? -22.447 -3.536 6.689 1.00 94.75 116 LEU A CA 1
ATOM 843 C C . LEU A 1 116 ? -22.090 -3.500 8.177 1.00 94.75 116 LEU A C 1
ATOM 845 O O . LEU A 1 116 ? -22.923 -3.084 8.978 1.00 94.75 116 LEU A O 1
ATOM 849 N N . SER A 1 117 ? -20.840 -3.802 8.536 1.00 94.56 117 SER A N 1
ATOM 850 C CA . SER A 1 117 ? -20.398 -3.746 9.934 1.00 94.56 117 SER A CA 1
ATOM 851 C C . SER A 1 117 ? -20.451 -2.326 10.505 1.00 94.56 117 SER A C 1
ATOM 853 O O . SER A 1 117 ? -20.880 -2.135 11.637 1.00 94.56 117 SER A O 1
ATOM 855 N N . SER A 1 118 ? -20.112 -1.299 9.719 1.00 95.69 118 SER A N 1
ATOM 856 C CA . SER A 1 118 ? -20.265 0.105 10.129 1.00 95.69 118 SER A CA 1
ATOM 857 C C . SER A 1 118 ? -21.728 0.466 10.416 1.00 95.69 118 SER A C 1
ATOM 859 O O . SER A 1 118 ? -22.025 1.117 11.421 1.00 95.69 118 SER A O 1
ATOM 861 N N . ARG A 1 119 ? -22.669 -0.012 9.588 1.00 95.69 119 ARG A N 1
ATOM 862 C CA . ARG A 1 119 ? -24.110 0.162 9.836 1.00 95.69 119 ARG A CA 1
ATOM 863 C C . ARG A 1 119 ? -24.556 -0.546 11.112 1.00 95.69 119 ARG A C 1
ATOM 865 O O . ARG A 1 119 ? -25.303 0.047 11.885 1.00 95.69 119 ARG A O 1
ATOM 872 N N . GLU A 1 120 ? -24.091 -1.768 11.348 1.00 94.44 120 GLU A N 1
ATOM 873 C CA . GLU A 1 120 ? -24.390 -2.530 12.567 1.00 94.44 120 GLU A CA 1
ATOM 874 C C . GLU A 1 120 ? -23.839 -1.838 13.819 1.00 94.44 120 GLU A C 1
ATOM 876 O O . GLU A 1 120 ? -24.566 -1.663 14.795 1.00 94.44 120 GLU A O 1
ATOM 881 N N . VAL A 1 121 ? -22.591 -1.361 13.773 1.00 94.50 121 VAL A N 1
ATOM 882 C CA . VAL A 1 121 ? -21.964 -0.597 14.863 1.00 94.50 121 VAL A CA 1
ATOM 883 C C . VAL A 1 121 ? -22.734 0.693 15.135 1.00 94.50 121 VAL A C 1
ATOM 885 O O . VAL A 1 121 ? -22.985 1.029 16.293 1.00 94.50 121 VAL A O 1
ATOM 888 N N . GLN A 1 122 ? -23.152 1.411 14.091 1.00 94.62 122 GLN A N 1
ATOM 889 C CA . GLN A 1 122 ? -23.933 2.632 14.252 1.00 94.62 122 GLN A CA 1
ATOM 890 C C . GLN A 1 122 ? -25.323 2.340 14.835 1.00 94.62 122 GLN A C 1
ATOM 892 O O . GLN A 1 122 ? -25.753 3.044 15.744 1.00 94.62 122 GLN A O 1
ATOM 897 N N . ALA A 1 123 ? -25.998 1.279 14.385 1.00 97.19 123 ALA A N 1
ATOM 898 C CA . ALA A 1 123 ? -27.272 0.848 14.957 1.00 97.19 123 ALA A CA 1
ATOM 899 C C . ALA A 1 123 ? -27.126 0.465 16.440 1.00 97.19 123 ALA A C 1
ATOM 901 O O . ALA A 1 123 ? -27.894 0.940 17.275 1.00 97.19 123 ALA A O 1
ATOM 902 N N . ALA A 1 124 ? -26.098 -0.315 16.792 1.00 95.62 124 ALA A N 1
ATOM 903 C CA . ALA A 1 124 ? -25.800 -0.681 18.176 1.00 95.62 124 ALA A CA 1
ATOM 904 C C . ALA A 1 124 ? -25.500 0.550 19.048 1.00 95.62 124 ALA A C 1
ATOM 906 O O . ALA A 1 124 ? -25.955 0.630 20.189 1.00 95.62 124 ALA A O 1
ATOM 907 N N . LYS A 1 125 ? -24.787 1.544 18.502 1.00 97.19 125 LYS A N 1
ATOM 908 C CA . LYS A 1 125 ? -24.522 2.823 19.171 1.00 97.19 125 LYS A CA 1
ATOM 909 C C . LYS A 1 125 ? -25.804 3.610 19.436 1.00 97.19 125 LYS A C 1
ATOM 911 O O . LYS A 1 125 ? -25.948 4.152 20.529 1.00 97.19 125 LYS A O 1
ATOM 916 N N . GLU A 1 126 ? -26.722 3.694 18.473 1.00 97.12 126 GLU A N 1
ATOM 917 C CA . GLU A 1 126 ? -28.003 4.381 18.681 1.00 97.12 126 GLU A CA 1
ATOM 918 C C . GLU A 1 126 ? -28.867 3.656 19.722 1.00 97.12 126 GLU A C 1
ATOM 920 O O . GLU A 1 126 ? -29.391 4.301 20.629 1.00 97.12 126 GLU A O 1
ATOM 925 N N . VAL A 1 127 ? -28.919 2.319 19.694 1.00 97.31 127 VAL A N 1
ATOM 926 C CA . VAL A 1 127 ? -29.595 1.536 20.743 1.00 97.31 127 VAL A CA 1
ATOM 927 C C . VAL A 1 127 ? -28.976 1.828 22.112 1.00 97.31 127 VAL A C 1
ATOM 929 O O . VAL A 1 127 ? -29.694 2.220 23.029 1.00 97.31 127 VAL A O 1
ATOM 932 N N . ALA A 1 128 ? -27.651 1.744 22.247 1.00 95.19 128 ALA A N 1
ATOM 933 C CA . ALA A 1 128 ? -26.967 2.029 23.506 1.00 95.19 128 ALA A CA 1
ATOM 934 C C . ALA A 1 128 ? -27.276 3.444 24.027 1.00 95.19 128 ALA A C 1
ATOM 936 O O . ALA A 1 128 ? -27.621 3.605 25.197 1.00 95.19 128 ALA A O 1
ATOM 937 N N . LYS A 1 129 ? -27.242 4.465 23.160 1.00 97.69 129 LYS A N 1
ATOM 938 C CA . LYS A 1 129 ? -27.625 5.836 23.530 1.00 97.69 129 LYS A CA 1
ATOM 939 C C . LYS A 1 129 ? -29.060 5.914 24.042 1.00 97.69 129 LYS A C 1
ATOM 941 O O . LYS A 1 129 ? -29.272 6.473 25.109 1.00 97.69 129 LYS A O 1
ATOM 946 N N . THR A 1 130 ? -30.023 5.332 23.324 1.00 96.94 130 THR A N 1
ATOM 947 C CA . THR A 1 130 ? -31.437 5.362 23.747 1.00 96.94 130 THR A CA 1
ATOM 948 C C . THR A 1 130 ? -31.662 4.641 25.078 1.00 96.94 130 THR A C 1
ATOM 950 O O . THR A 1 130 ? -32.435 5.106 25.913 1.00 96.94 130 THR A O 1
ATOM 953 N N . THR A 1 131 ? -30.951 3.536 25.326 1.00 97.12 131 THR A N 1
ATOM 954 C CA . THR A 1 131 ? -31.022 2.838 26.617 1.00 97.12 131 THR A CA 1
ATOM 955 C C . THR A 1 131 ? -30.400 3.651 27.748 1.00 97.12 131 THR A C 1
ATOM 957 O O . THR A 1 131 ? -30.943 3.669 28.849 1.00 97.12 131 THR A O 1
ATOM 960 N N . LEU A 1 132 ? -29.301 4.368 27.486 1.00 96.56 132 LEU A N 1
ATOM 961 C CA . LEU A 1 132 ? -28.674 5.247 28.472 1.00 96.56 132 LEU A CA 1
ATOM 962 C C . LEU A 1 132 ? -29.592 6.410 28.839 1.00 96.56 132 LEU A C 1
ATOM 964 O O . LEU A 1 132 ? -29.807 6.639 30.024 1.00 96.56 132 LEU A O 1
ATOM 968 N N . THR A 1 133 ? -30.193 7.084 27.854 1.00 96.62 133 THR A N 1
ATOM 969 C CA . THR A 1 133 ? -31.128 8.186 28.125 1.00 96.62 133 THR A CA 1
ATOM 970 C C . THR A 1 133 ? -32.339 7.708 28.925 1.00 96.62 133 THR A C 1
ATOM 972 O O . THR A 1 133 ? -32.726 8.353 29.894 1.00 96.62 133 THR A O 1
ATOM 975 N N . ALA A 1 134 ? -32.893 6.535 28.596 1.00 97.44 134 ALA A N 1
ATOM 976 C CA . ALA A 1 134 ? -34.008 5.956 29.347 1.00 97.44 134 ALA A CA 1
ATOM 977 C C . ALA A 1 134 ? -33.628 5.626 30.805 1.00 97.44 134 ALA A C 1
ATOM 979 O O . ALA A 1 134 ? -34.395 5.899 31.728 1.00 97.44 134 ALA A O 1
ATOM 980 N N . LEU A 1 135 ? -32.429 5.078 31.036 1.00 96.44 135 LEU A N 1
ATOM 981 C CA . LEU A 1 135 ? -31.929 4.795 32.386 1.00 96.44 135 LEU A CA 1
ATOM 982 C C . LEU A 1 135 ? -31.639 6.076 33.179 1.00 96.44 135 LEU A C 1
ATOM 984 O O . LEU A 1 135 ? -31.900 6.129 34.381 1.00 96.44 135 LEU A O 1
ATOM 988 N N . GLU A 1 136 ? -31.118 7.121 32.538 1.00 96.62 136 GLU A N 1
ATOM 989 C CA . GLU A 1 136 ? -30.910 8.431 33.164 1.00 96.62 136 GLU A CA 1
ATOM 990 C C . GLU A 1 136 ? -32.242 9.061 33.602 1.00 96.62 136 GLU A C 1
ATOM 992 O O . GLU A 1 136 ? -32.367 9.532 34.740 1.00 96.62 136 GLU A O 1
ATOM 997 N N . GLU A 1 137 ? -33.265 9.006 32.749 1.00 96.44 137 GLU A N 1
ATOM 998 C CA . GLU A 1 137 ? -34.633 9.419 33.084 1.00 96.44 137 GLU A CA 1
ATOM 999 C C . GLU A 1 137 ? -35.202 8.600 34.253 1.00 96.44 137 GLU A C 1
ATOM 1001 O O . GLU A 1 137 ? -35.765 9.157 35.199 1.00 96.44 137 GLU A O 1
ATOM 1006 N N . GLU A 1 138 ? -34.989 7.283 34.267 1.00 96.56 138 GLU A N 1
ATOM 1007 C CA . GLU A 1 138 ? -35.440 6.430 35.367 1.00 96.56 138 GLU A CA 1
ATOM 1008 C C . GLU A 1 138 ? -34.730 6.770 36.690 1.00 96.56 138 GLU A C 1
ATOM 1010 O O . GLU A 1 138 ? -35.362 6.867 37.749 1.00 96.56 138 GLU A O 1
ATOM 1015 N N . VAL A 1 139 ? -33.414 7.003 36.657 1.00 96.50 139 VAL A N 1
ATOM 1016 C CA . VAL A 1 139 ? -32.625 7.372 37.841 1.00 96.50 139 VAL A CA 1
ATOM 1017 C C . VAL A 1 139 ? -33.048 8.736 38.376 1.00 96.50 139 VAL A C 1
ATOM 1019 O O . VAL A 1 139 ? -33.201 8.895 39.593 1.00 96.50 139 VAL A O 1
ATOM 1022 N N . THR A 1 140 ? -33.258 9.723 37.506 1.00 96.06 140 THR A N 1
ATOM 1023 C CA . THR A 1 140 ? -33.724 11.056 37.916 1.00 96.06 140 THR A CA 1
ATOM 1024 C C . THR A 1 140 ? -35.133 10.992 38.507 1.00 96.06 140 THR A C 1
ATOM 1026 O O . THR A 1 140 ? -35.360 11.539 39.592 1.00 96.06 140 THR A O 1
ATOM 1029 N N . ALA A 1 141 ? -36.046 10.229 37.898 1.00 95.94 141 ALA A N 1
ATOM 1030 C CA . ALA A 1 141 ? -37.383 9.986 38.434 1.00 95.94 141 ALA A CA 1
ATOM 1031 C C . ALA A 1 141 ? -37.342 9.278 39.801 1.00 95.94 141 ALA A C 1
ATOM 1033 O O . ALA A 1 141 ? -38.033 9.687 40.738 1.00 95.94 141 ALA A O 1
ATOM 1034 N N . ASN A 1 142 ? -36.497 8.256 39.965 1.00 95.50 142 ASN A N 1
ATOM 1035 C CA . ASN A 1 142 ? -36.326 7.546 41.234 1.00 95.50 142 ASN A CA 1
ATOM 1036 C C . ASN A 1 142 ? -35.722 8.437 42.327 1.00 95.50 142 ASN A C 1
ATOM 1038 O O . ASN A 1 142 ? -36.164 8.383 43.478 1.00 95.50 142 ASN A O 1
ATOM 1042 N N . ARG A 1 143 ? -34.753 9.298 41.990 1.00 95.25 143 ARG A N 1
ATOM 1043 C CA . ARG A 1 143 ? -34.214 10.306 42.919 1.00 95.25 143 ARG A CA 1
ATOM 1044 C C . ARG A 1 143 ? -35.296 11.294 43.351 1.00 95.25 143 ARG A C 1
ATOM 1046 O O . ARG A 1 143 ? -35.428 11.540 44.548 1.00 95.25 143 ARG A O 1
ATOM 1053 N N . ALA A 1 144 ? -36.111 11.789 42.418 1.00 95.38 144 ALA A N 1
ATOM 1054 C CA . ALA A 1 144 ? -37.226 12.684 42.726 1.00 95.38 144 ALA A CA 1
ATOM 1055 C C . ALA A 1 144 ? -38.275 12.012 43.631 1.00 95.38 144 ALA A C 1
ATOM 1057 O O . ALA A 1 144 ? -38.717 12.612 44.610 1.00 95.38 144 ALA A O 1
ATOM 1058 N N . ARG A 1 145 ? -38.626 10.744 43.366 1.00 95.44 145 ARG A N 1
ATOM 1059 C CA . ARG A 1 145 ? -39.527 9.953 44.226 1.00 95.44 145 ARG A CA 1
ATOM 1060 C C . ARG A 1 145 ? -38.970 9.797 45.642 1.00 95.44 145 ARG A C 1
ATOM 1062 O O . ARG A 1 145 ? -39.680 10.075 46.603 1.00 95.44 145 ARG A O 1
ATOM 1069 N N . ARG A 1 146 ? -37.695 9.413 45.788 1.00 94.38 146 ARG A N 1
ATOM 1070 C CA . ARG A 1 146 ? -37.040 9.280 47.104 1.00 94.38 146 ARG A CA 1
ATOM 1071 C C . ARG A 1 146 ? -36.977 10.611 47.855 1.00 94.38 146 ARG A C 1
ATOM 1073 O O . ARG A 1 146 ? -37.212 10.627 49.057 1.00 94.38 146 ARG A O 1
ATOM 1080 N N . ALA A 1 147 ? -36.702 11.715 47.161 1.00 93.50 147 ALA A N 1
ATOM 1081 C CA . ALA A 1 147 ? -36.685 13.046 47.764 1.00 93.50 147 ALA A CA 1
ATOM 1082 C C . ALA A 1 147 ? -38.063 13.447 48.318 1.00 93.50 147 ALA A C 1
ATOM 1084 O O . ALA A 1 147 ? -38.128 13.952 49.436 1.00 93.50 147 ALA A O 1
ATOM 1085 N N . ARG A 1 148 ? -39.151 13.157 47.586 1.00 94.50 148 ARG A N 1
ATOM 1086 C CA . ARG A 1 148 ? -40.529 13.381 48.061 1.00 94.50 148 ARG A CA 1
ATOM 1087 C C . ARG A 1 148 ? -40.832 12.574 49.322 1.00 94.50 148 ARG A C 1
ATOM 1089 O O . ARG A 1 148 ? -41.229 13.154 50.323 1.00 94.50 148 ARG A O 1
ATOM 1096 N N . VAL A 1 149 ? -40.541 11.270 49.310 1.00 93.81 149 VAL A N 1
ATOM 1097 C CA . VAL A 1 149 ? -40.758 10.397 50.480 1.00 93.81 149 VAL A CA 1
ATOM 1098 C C . VAL A 1 149 ? -39.960 10.881 51.695 1.00 93.81 149 VAL A C 1
ATOM 1100 O O . VAL A 1 149 ? -40.494 10.948 52.796 1.00 93.81 149 VAL A O 1
ATOM 1103 N N . LEU A 1 150 ? -38.690 11.257 51.519 1.00 89.62 150 LEU A N 1
ATOM 1104 C CA . LEU A 1 150 ? -37.875 11.780 52.621 1.00 89.62 150 LEU A CA 1
ATOM 1105 C C . LEU A 1 150 ? -38.387 13.126 53.147 1.00 89.62 150 LEU A C 1
ATOM 1107 O O . LEU A 1 150 ? -38.295 13.367 54.348 1.00 89.62 150 LEU A O 1
ATOM 1111 N N . ALA A 1 151 ? -38.911 13.999 52.284 1.00 91.50 151 ALA A N 1
ATOM 1112 C CA . ALA A 1 151 ? -39.519 15.258 52.707 1.00 91.50 151 ALA A CA 1
ATOM 1113 C C . ALA A 1 151 ? -40.769 15.009 53.566 1.00 91.50 151 ALA A C 1
ATOM 1115 O O . ALA A 1 151 ? -40.850 15.532 54.674 1.00 91.50 151 ALA A O 1
ATOM 1116 N N . GLU A 1 152 ? -41.668 14.128 53.115 1.00 90.75 152 GLU A N 1
ATOM 1117 C CA . GLU A 1 152 ? -42.862 13.730 53.874 1.00 90.75 152 GLU A CA 1
ATOM 1118 C C . GLU A 1 152 ? -42.507 13.106 55.234 1.00 90.75 152 GLU A C 1
ATOM 1120 O O . GLU A 1 152 ? -43.179 13.347 56.236 1.00 90.75 152 GLU A O 1
ATOM 1125 N N . MET A 1 153 ? -41.449 12.289 55.294 1.00 86.31 153 MET A N 1
ATOM 1126 C CA . MET A 1 153 ? -41.002 11.679 56.551 1.00 86.31 153 MET A CA 1
ATOM 1127 C C . MET A 1 153 ? -40.391 12.706 57.508 1.00 86.31 153 MET A C 1
ATOM 1129 O O . MET A 1 153 ? -40.693 12.663 58.696 1.00 86.31 153 MET A O 1
ATOM 1133 N N . ARG A 1 154 ? -39.597 13.664 57.011 1.00 86.50 154 ARG A N 1
ATOM 1134 C CA . ARG A 1 154 ? -39.039 14.751 57.836 1.00 86.50 154 ARG A CA 1
ATOM 1135 C C . ARG A 1 154 ? -40.119 15.662 58.406 1.00 86.50 154 ARG A C 1
ATOM 1137 O O . ARG A 1 154 ? -40.004 16.086 59.547 1.00 86.50 154 ARG A O 1
ATOM 1144 N N . GLU A 1 155 ? -41.173 15.932 57.645 1.00 84.19 155 GLU A N 1
ATOM 1145 C CA . GLU A 1 155 ? -42.330 16.693 58.126 1.00 84.19 155 GLU A CA 1
ATOM 1146 C C . GLU A 1 155 ? -43.048 15.955 59.275 1.00 84.19 155 GLU A C 1
ATOM 1148 O O . GLU A 1 155 ? -43.354 16.536 60.322 1.00 84.19 155 GLU A O 1
ATOM 1153 N N . LYS A 1 156 ? -43.225 14.634 59.135 1.00 82.06 156 LYS A N 1
ATOM 1154 C CA . LYS A 1 156 ? -43.771 13.759 60.190 1.00 82.06 156 LYS A CA 1
ATOM 1155 C C . LYS A 1 156 ? -42.851 13.621 61.411 1.00 82.06 156 LYS A C 1
ATOM 1157 O O . LYS A 1 156 ? -43.332 13.407 62.520 1.00 82.06 156 LYS A O 1
ATOM 1162 N N . GLU A 1 157 ? -41.536 13.693 61.226 1.00 72.25 157 GLU A N 1
ATOM 1163 C CA . GLU A 1 157 ? -40.564 13.639 62.324 1.00 72.25 157 GLU A CA 1
ATOM 1164 C C . GLU A 1 157 ? -40.430 14.981 63.046 1.00 72.25 157 GLU A C 1
ATOM 1166 O O . GLU A 1 157 ? -40.379 14.990 64.271 1.00 72.25 157 GLU A O 1
ATOM 1171 N N . SER A 1 158 ? -40.459 16.110 62.334 1.00 70.88 158 SER A N 1
ATOM 1172 C CA . SER A 1 158 ? -40.472 17.449 62.941 1.00 70.88 158 SER A CA 1
ATOM 1173 C C . SER A 1 158 ? -41.687 17.640 63.847 1.00 70.88 158 SER A C 1
ATOM 1175 O O . SER A 1 158 ? -41.563 18.198 64.928 1.00 70.88 158 SER A O 1
ATOM 1177 N N . SER A 1 159 ? -42.845 17.112 63.444 1.00 66.88 159 SER A N 1
ATOM 1178 C CA . SER A 1 159 ? -44.062 17.106 64.270 1.00 66.88 159 SER A CA 1
ATOM 1179 C C . SER A 1 159 ? -44.011 16.120 65.450 1.00 66.88 159 SER A C 1
ATOM 1181 O O . SER A 1 159 ? -44.842 16.198 66.350 1.00 66.88 159 SER A O 1
ATOM 1183 N N . ARG A 1 160 ? -43.036 15.200 65.483 1.00 60.69 160 ARG A N 1
ATOM 1184 C CA . ARG A 1 160 ? -42.790 14.266 66.598 1.00 60.69 160 ARG A CA 1
ATOM 1185 C C . ARG A 1 160 ? -41.676 14.718 67.546 1.00 60.69 160 ARG A C 1
ATOM 1187 O O . ARG A 1 160 ? -41.748 14.401 68.727 1.00 60.69 160 ARG A O 1
ATOM 1194 N N . GLY A 1 161 ? -40.653 15.409 67.041 1.00 49.50 161 GLY A N 1
ATOM 1195 C CA . GLY A 1 161 ? -39.444 15.799 67.777 1.00 49.50 161 GLY A CA 1
ATOM 1196 C C . GLY A 1 161 ? -39.641 16.899 68.823 1.00 49.50 161 GLY A C 1
ATOM 1197 O O . GLY A 1 161 ? -38.752 17.124 69.635 1.00 49.50 161 GLY A O 1
ATOM 1198 N N . GLU A 1 162 ? -40.807 17.544 68.859 1.00 54.03 162 GLU A N 1
ATOM 1199 C CA . GLU A 1 162 ? -41.179 18.467 69.941 1.00 54.03 162 GLU A CA 1
ATOM 1200 C C . GLU A 1 162 ? -41.479 17.743 71.273 1.00 54.03 162 GLU A C 1
ATOM 1202 O O . GLU A 1 162 ? -41.677 18.391 72.300 1.00 54.03 162 GLU A O 1
ATOM 1207 N N . LEU A 1 163 ? -41.476 16.403 71.291 1.00 52.16 163 LEU A N 1
ATOM 1208 C CA . LEU A 1 163 ? -41.705 15.586 72.480 1.00 52.16 163 LEU A CA 1
ATOM 1209 C C . LEU A 1 163 ? -40.452 14.760 72.855 1.00 52.16 163 LEU A C 1
ATOM 1211 O O . LEU A 1 163 ? -40.167 13.734 72.244 1.00 52.16 163 LEU A O 1
ATOM 1215 N N . GLU A 1 164 ? -39.828 15.162 73.971 1.00 55.50 164 GLU A N 1
ATOM 1216 C CA . GLU A 1 164 ? -39.267 14.297 75.035 1.00 55.50 164 GLU A CA 1
ATOM 1217 C C . GLU A 1 164 ? -37.736 14.071 75.098 1.00 55.50 164 GLU A C 1
ATOM 1219 O O . GLU A 1 164 ? -37.161 13.298 74.335 1.00 55.50 164 GLU A O 1
ATOM 1224 N N . ASP A 1 165 ? -37.123 14.610 76.166 1.00 52.19 165 ASP A N 1
ATOM 1225 C CA . ASP A 1 165 ? -35.954 14.028 76.847 1.00 52.19 165 ASP A CA 1
ATOM 1226 C C . ASP A 1 165 ? -36.429 12.888 77.767 1.00 52.19 165 ASP A C 1
ATOM 1228 O O . ASP A 1 165 ? -37.320 13.063 78.601 1.00 52.19 165 ASP A O 1
ATOM 1232 N N . ILE A 1 166 ? -35.865 11.690 77.602 1.00 61.91 166 ILE A N 1
ATOM 1233 C CA . ILE A 1 166 ? -36.440 10.434 78.112 1.00 61.91 166 ILE A CA 1
ATOM 1234 C C . ILE A 1 166 ? -35.484 9.801 79.122 1.00 61.91 166 ILE A C 1
ATOM 1236 O O . ILE A 1 166 ? -34.347 9.467 78.788 1.00 61.91 166 ILE A O 1
ATOM 1240 N N . THR A 1 167 ? -35.946 9.573 80.355 1.00 68.31 167 THR A N 1
ATOM 1241 C CA . THR A 1 167 ? -35.143 8.902 81.390 1.00 68.31 167 THR A CA 1
ATOM 1242 C C . THR A 1 167 ? -35.029 7.390 81.136 1.00 68.31 167 THR A C 1
ATOM 1244 O O . THR A 1 167 ? -35.866 6.786 80.466 1.00 68.31 167 THR A O 1
ATOM 1247 N N . ALA A 1 168 ? -34.015 6.718 81.696 1.00 63.97 168 ALA A N 1
ATOM 1248 C CA . ALA A 1 168 ? -33.778 5.278 81.484 1.00 63.97 168 ALA A CA 1
ATOM 1249 C C . ALA A 1 168 ? -34.991 4.384 81.833 1.00 63.97 168 ALA A C 1
ATOM 1251 O O . ALA A 1 168 ? -35.215 3.343 81.211 1.00 63.97 168 ALA A O 1
ATOM 1252 N N . ARG A 1 169 ? -35.817 4.812 82.796 1.00 71.62 169 ARG A N 1
ATOM 1253 C CA . ARG A 1 169 ? -37.075 4.140 83.150 1.00 71.62 169 ARG A CA 1
ATOM 1254 C C . ARG A 1 169 ? -38.111 4.256 82.032 1.00 71.62 169 ARG A C 1
ATOM 1256 O O . ARG A 1 169 ? -38.776 3.271 81.712 1.00 71.62 169 ARG A O 1
ATOM 1263 N N . ASP A 1 170 ? -38.203 5.419 81.404 1.00 73.56 170 ASP A N 1
ATOM 1264 C CA . ASP A 1 170 ? -39.096 5.656 80.271 1.00 73.56 170 ASP A CA 1
ATOM 1265 C C . ASP A 1 170 ? -38.647 4.891 79.025 1.00 73.56 170 ASP A C 1
ATOM 1267 O O . ASP A 1 170 ? -39.485 4.434 78.252 1.00 73.56 170 ASP A O 1
ATOM 1271 N N . LEU A 1 171 ? -37.340 4.676 78.864 1.00 77.44 171 LEU A N 1
ATOM 1272 C CA . LEU A 1 171 ? -36.760 3.821 77.825 1.00 77.44 171 LEU A CA 1
ATOM 1273 C C . LEU A 1 171 ? -37.188 2.359 77.986 1.00 77.44 171 LEU A C 1
ATOM 1275 O O . LEU A 1 171 ? -37.643 1.746 77.023 1.00 77.44 171 LEU A O 1
ATOM 1279 N N . ILE A 1 172 ? -37.124 1.813 79.204 1.00 79.25 172 ILE A N 1
ATOM 1280 C CA . ILE A 1 172 ? -37.568 0.438 79.491 1.00 79.25 172 ILE A CA 1
ATOM 1281 C C . ILE A 1 172 ? -39.078 0.296 79.263 1.00 79.25 172 ILE A C 1
ATOM 1283 O O . ILE A 1 172 ? -39.532 -0.685 78.669 1.00 79.25 172 ILE A O 1
ATOM 1287 N N . VAL A 1 173 ? -39.867 1.288 79.681 1.00 79.25 173 VAL A N 1
ATOM 1288 C CA . VAL A 1 173 ? -41.321 1.295 79.466 1.00 79.25 173 VAL A CA 1
ATOM 1289 C C . VAL A 1 173 ? -41.665 1.454 77.979 1.00 79.25 173 VAL A C 1
ATOM 1291 O O . VAL A 1 173 ? -42.574 0.777 77.495 1.00 79.25 173 VAL A O 1
ATOM 1294 N N . ARG A 1 174 ? -40.931 2.281 77.224 1.00 81.19 174 ARG A N 1
ATOM 1295 C CA . ARG A 1 174 ? -41.077 2.388 75.763 1.00 81.19 174 ARG A CA 1
ATOM 1296 C C . ARG A 1 174 ? -40.709 1.101 75.061 1.00 81.19 174 ARG A C 1
ATOM 1298 O O . ARG A 1 174 ? -41.482 0.678 74.218 1.00 81.19 174 ARG A O 1
ATOM 1305 N N . LEU A 1 175 ? -39.596 0.469 75.422 1.00 80.81 175 LEU A N 1
ATOM 1306 C CA . LEU A 1 175 ? -39.172 -0.810 74.851 1.00 80.81 175 LEU A CA 1
ATOM 1307 C C . LEU A 1 175 ? -40.216 -1.903 75.096 1.00 80.81 175 LEU A C 1
ATOM 1309 O O . LEU A 1 175 ? -40.548 -2.650 74.181 1.00 80.81 175 LEU A O 1
ATOM 1313 N N . CYS A 1 176 ? -40.806 -1.949 76.294 1.00 84.06 176 CYS A N 1
ATOM 1314 C CA . CYS A 1 176 ? -41.939 -2.834 76.564 1.00 84.06 176 CYS A CA 1
ATOM 1315 C C . CYS A 1 176 ? -43.138 -2.506 75.652 1.00 84.06 176 CYS A C 1
ATOM 1317 O O . CYS A 1 176 ? -43.715 -3.412 75.056 1.00 84.06 176 CYS A O 1
ATOM 1319 N N . ARG A 1 177 ? -43.484 -1.222 75.464 1.00 83.38 177 ARG A N 1
ATOM 1320 C CA . ARG A 1 177 ? -44.584 -0.813 74.568 1.00 83.38 177 ARG A CA 1
ATOM 1321 C C . ARG A 1 177 ? -44.313 -1.113 73.091 1.00 83.38 177 ARG A C 1
ATOM 1323 O O . ARG A 1 177 ? -45.211 -1.618 72.426 1.00 83.38 177 ARG A O 1
ATOM 1330 N N . THR A 1 178 ? -43.122 -0.822 72.570 1.00 84.00 178 THR A N 1
ATOM 1331 C CA . THR A 1 178 ? -42.775 -1.017 71.150 1.00 84.00 178 THR A CA 1
ATOM 1332 C C . THR A 1 178 ? -42.650 -2.492 70.796 1.00 84.00 178 THR A C 1
ATOM 1334 O O . THR A 1 178 ? -43.111 -2.903 69.737 1.00 84.00 178 THR A O 1
ATOM 1337 N N . ALA A 1 179 ? -42.111 -3.306 71.705 1.00 80.19 179 ALA A N 1
ATOM 1338 C CA . ALA A 1 179 ? -42.088 -4.757 71.558 1.00 80.19 179 ALA A CA 1
ATOM 1339 C C . ALA A 1 179 ? -43.445 -5.419 71.873 1.00 80.19 179 ALA A C 1
ATOM 1341 O O . ALA A 1 179 ? -43.574 -6.641 71.771 1.00 80.19 179 ALA A O 1
ATOM 1342 N N . GLY A 1 180 ? -44.453 -4.638 72.288 1.00 82.44 180 GLY A N 1
ATOM 1343 C CA . GLY A 1 180 ? -45.797 -5.105 72.633 1.00 82.44 180 GLY A CA 1
ATOM 1344 C C . GLY A 1 180 ? -45.853 -6.038 73.847 1.00 82.44 180 GLY A C 1
ATOM 1345 O O . GLY A 1 180 ? -46.747 -6.883 73.915 1.00 82.44 180 GLY A O 1
ATOM 1346 N N . ALA A 1 181 ? -44.882 -5.948 74.755 1.00 83.44 181 ALA A N 1
ATOM 1347 C CA . ALA A 1 181 ? -44.774 -6.754 75.965 1.00 83.44 181 ALA A CA 1
ATOM 1348 C C . ALA A 1 181 ? -45.304 -5.973 77.177 1.00 83.44 181 ALA A C 1
ATOM 1350 O O . ALA A 1 181 ? -44.970 -4.806 77.384 1.00 83.44 181 ALA A O 1
ATOM 1351 N N . LYS A 1 182 ? -46.132 -6.610 78.011 1.00 80.19 182 LYS A N 1
ATOM 1352 C CA . LYS A 1 182 ? -46.743 -5.946 79.181 1.00 80.19 182 LYS A CA 1
ATOM 1353 C C . LYS A 1 182 ? -45.839 -5.968 80.413 1.00 80.19 182 LYS A C 1
ATOM 1355 O O . LYS A 1 182 ? -46.047 -5.193 81.345 1.00 80.19 182 LYS A O 1
ATOM 1360 N N . ARG A 1 183 ? -44.859 -6.874 80.441 1.00 84.56 183 ARG A N 1
ATOM 1361 C CA . ARG A 1 183 ? -43.883 -7.042 81.527 1.00 84.56 183 ARG A CA 1
ATOM 1362 C C . ARG A 1 183 ? -42.492 -7.272 80.949 1.00 84.56 183 ARG A C 1
ATOM 1364 O O . ARG A 1 183 ? -42.352 -7.838 79.869 1.00 84.56 183 ARG A O 1
ATOM 1371 N N . VAL A 1 184 ? -41.466 -6.906 81.715 1.00 82.75 184 VAL A N 1
ATOM 1372 C CA . VAL A 1 184 ? -40.056 -7.064 81.317 1.00 82.75 184 VAL A CA 1
ATOM 1373 C C . VAL A 1 184 ? -39.706 -8.529 81.022 1.00 82.75 184 VAL A C 1
ATOM 1375 O O . VAL A 1 184 ? -38.962 -8.798 80.091 1.00 82.75 184 VAL A O 1
ATOM 1378 N N . SER A 1 185 ? -40.289 -9.495 81.735 1.00 83.00 185 SER A N 1
ATOM 1379 C CA . SER A 1 185 ? -40.067 -10.925 81.468 1.00 83.00 185 SER A CA 1
ATOM 1380 C C . SER A 1 185 ? -40.582 -11.377 80.096 1.00 83.00 185 SER A C 1
ATOM 1382 O O . SER A 1 185 ? -39.932 -12.173 79.425 1.00 83.00 185 SER A O 1
ATOM 1384 N N . GLU A 1 186 ? -41.718 -10.841 79.648 1.00 84.06 186 GLU A N 1
ATOM 1385 C CA . GLU A 1 186 ? -42.268 -11.103 78.314 1.00 84.06 186 GLU A CA 1
ATOM 1386 C C . GLU A 1 186 ? -41.428 -10.423 77.222 1.00 84.06 186 GLU A C 1
ATOM 1388 O O . GLU A 1 186 ? -41.198 -11.012 76.167 1.00 84.06 186 GLU A O 1
ATOM 1393 N N . LEU A 1 187 ? -40.916 -9.216 77.497 1.00 85.50 187 LEU A N 1
ATOM 1394 C CA . LEU A 1 187 ? -39.964 -8.524 76.624 1.00 85.50 187 LEU A CA 1
ATOM 1395 C C . LEU A 1 187 ? -38.699 -9.371 76.434 1.00 85.50 187 LEU A C 1
ATOM 1397 O O . LEU A 1 187 ? -38.280 -9.598 75.304 1.00 85.50 187 LEU A O 1
ATOM 1401 N N . VAL A 1 188 ? -38.130 -9.884 77.529 1.00 83.44 188 VAL A N 1
ATOM 1402 C CA . VAL A 1 188 ? -36.943 -10.751 77.493 1.00 83.44 188 VAL A CA 1
ATOM 1403 C C . VAL A 1 188 ? -37.223 -12.031 76.700 1.00 83.44 188 VAL A C 1
ATOM 1405 O O . VAL A 1 188 ? -36.419 -12.394 75.848 1.00 83.44 188 VAL A O 1
ATOM 1408 N N . ALA A 1 189 ? -38.377 -12.678 76.892 1.00 81.62 189 ALA A N 1
ATOM 1409 C CA . ALA A 1 189 ? -38.735 -13.888 76.146 1.00 81.62 189 ALA A CA 1
ATOM 1410 C C . ALA A 1 189 ? -38.861 -13.643 74.628 1.00 81.62 189 ALA A C 1
ATOM 1412 O O . ALA A 1 189 ? -38.383 -14.447 73.829 1.00 81.62 189 ALA A O 1
ATOM 1413 N N . ARG A 1 190 ? -39.454 -12.515 74.213 1.00 83.12 190 ARG A N 1
ATOM 1414 C CA . ARG A 1 190 ? -39.557 -12.148 72.790 1.00 83.12 190 ARG A CA 1
ATOM 1415 C C . ARG A 1 190 ? -38.208 -11.761 72.189 1.00 83.12 190 ARG A C 1
ATOM 1417 O O . ARG A 1 190 ? -37.942 -12.129 71.051 1.00 83.12 190 ARG A O 1
ATOM 1424 N N . LEU A 1 191 ? -37.352 -11.075 72.947 1.00 83.56 191 LEU A N 1
ATOM 1425 C CA . LEU A 1 191 ? -35.986 -10.761 72.517 1.00 83.56 191 LEU A CA 1
ATOM 1426 C C . LEU A 1 191 ? -35.161 -12.033 72.301 1.00 83.56 191 LEU A C 1
ATOM 1428 O O . LEU A 1 191 ? -34.425 -12.111 71.324 1.00 83.56 191 LEU A O 1
ATOM 1432 N N . LEU A 1 192 ? -35.324 -13.041 73.162 1.00 83.25 192 LEU A N 1
ATOM 1433 C CA . LEU A 1 192 ? -34.679 -14.342 72.986 1.00 83.25 192 LEU A CA 1
ATOM 1434 C C . LEU A 1 192 ? -35.199 -15.071 71.738 1.00 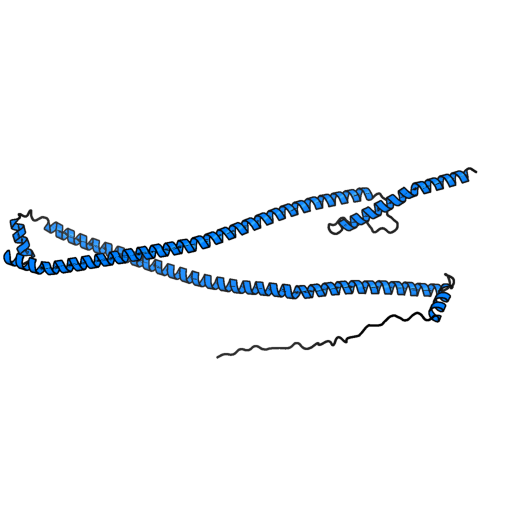83.25 192 LEU A C 1
ATOM 1436 O O . LEU A 1 192 ? -34.394 -15.539 70.943 1.00 83.25 192 LEU A O 1
ATOM 1440 N N . ALA A 1 193 ? -36.513 -15.081 71.488 1.00 81.25 193 ALA A N 1
ATOM 1441 C CA . ALA A 1 193 ? -37.069 -15.650 70.253 1.00 81.25 193 ALA A CA 1
ATOM 1442 C C . ALA A 1 193 ? -36.611 -14.895 68.983 1.00 81.25 193 ALA A C 1
ATOM 1444 O O . ALA A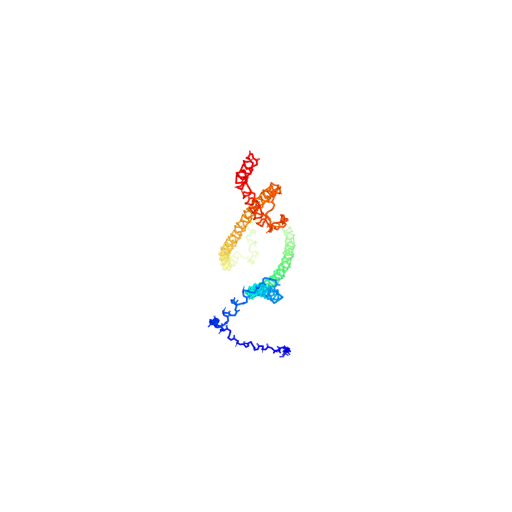 1 193 ? -36.416 -15.488 67.924 1.00 81.25 193 ALA A O 1
ATOM 1445 N N . GLN A 1 194 ? -36.397 -13.578 69.079 1.00 83.56 194 GLN A N 1
ATOM 1446 C CA . GLN A 1 194 ? -35.861 -12.764 67.985 1.00 83.56 194 GLN A CA 1
ATOM 1447 C C . GLN A 1 194 ? -34.357 -12.962 67.752 1.00 83.56 194 GLN A C 1
ATOM 1449 O O . GLN A 1 194 ? -33.890 -12.649 66.655 1.00 83.56 194 GLN A O 1
ATOM 1454 N N . GLN A 1 195 ? -33.595 -13.491 68.719 1.00 87.81 195 GLN A N 1
ATOM 1455 C CA . GLN A 1 195 ? -32.162 -13.739 68.526 1.00 87.81 195 GLN A CA 1
ATOM 1456 C C . GLN A 1 195 ? -31.898 -14.746 67.409 1.00 87.81 195 GLN A C 1
ATOM 1458 O O . GLN A 1 195 ? -30.982 -14.526 66.622 1.00 87.81 195 GLN A O 1
ATOM 1463 N N . GLU A 1 196 ? -32.712 -15.795 67.281 1.00 84.06 196 GLU A N 1
ATOM 1464 C CA . GLU A 1 196 ? -32.567 -16.782 66.202 1.00 84.06 196 GLU A CA 1
ATOM 1465 C C . GLU A 1 196 ? -32.836 -16.149 64.828 1.00 84.06 196 GLU A C 1
ATOM 1467 O O . GLU A 1 196 ? -32.086 -16.350 63.874 1.00 84.06 196 GLU A O 1
ATOM 1472 N N . SER A 1 197 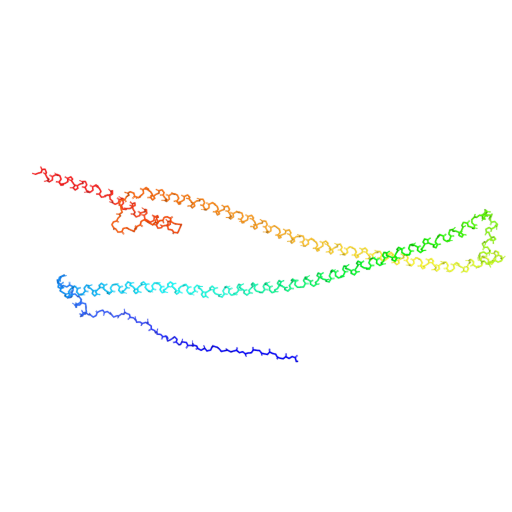? -33.851 -15.283 64.735 1.00 86.19 197 SER A N 1
ATOM 1473 C CA . SER A 1 197 ? -34.144 -14.532 63.504 1.00 86.19 197 SER A CA 1
ATOM 1474 C C . SER A 1 197 ? -33.030 -13.540 63.152 1.00 86.19 197 SER A C 1
ATOM 1476 O O . SER A 1 197 ? -32.684 -13.378 61.981 1.00 86.19 197 SER A O 1
ATOM 1478 N N . TYR A 1 198 ? -32.441 -12.888 64.157 1.00 89.25 198 TYR A N 1
ATOM 1479 C CA . TYR A 1 198 ? -31.295 -12.001 63.972 1.00 89.25 198 TYR A CA 1
ATOM 1480 C C . TYR A 1 198 ? -30.047 -12.773 63.533 1.00 89.25 198 TYR A C 1
ATOM 1482 O O . TYR A 1 198 ? -29.365 -12.335 62.608 1.00 89.25 198 TYR A O 1
ATOM 1490 N N . ALA A 1 199 ? -29.776 -13.934 64.136 1.00 90.25 199 ALA A N 1
ATOM 1491 C CA . ALA A 1 199 ? -28.671 -14.804 63.748 1.00 90.25 199 ALA A CA 1
ATOM 1492 C C . ALA A 1 199 ? -28.782 -15.212 62.270 1.00 90.25 199 ALA A C 1
ATOM 1494 O O . ALA A 1 199 ? -27.827 -15.023 61.518 1.00 90.25 199 ALA A O 1
ATOM 1495 N N . ASN A 1 200 ? -29.972 -15.624 61.822 1.00 91.12 200 ASN A N 1
ATOM 1496 C CA . ASN A 1 200 ? -30.222 -15.964 60.417 1.00 91.12 200 ASN A CA 1
ATOM 1497 C C . ASN A 1 200 ? -30.005 -14.769 59.471 1.00 91.12 200 ASN A C 1
ATOM 1499 O O . ASN A 1 200 ? -29.440 -14.922 58.391 1.00 91.12 200 ASN A O 1
ATOM 1503 N N . LEU A 1 201 ? -30.418 -13.556 59.857 1.00 91.12 201 LEU A N 1
ATOM 1504 C CA . LEU A 1 201 ? -30.177 -12.347 59.057 1.00 91.12 201 LEU A CA 1
ATOM 1505 C C . LEU A 1 201 ? -28.690 -11.980 58.981 1.00 91.12 201 LEU A C 1
ATOM 1507 O O . LEU A 1 201 ? -28.217 -11.533 57.934 1.00 91.12 201 LEU A O 1
ATOM 1511 N N . VAL A 1 202 ? -27.951 -12.158 60.076 1.00 95.50 202 VAL A N 1
ATOM 1512 C CA . VAL A 1 202 ? -26.497 -11.955 60.109 1.00 95.50 202 VAL A CA 1
ATOM 1513 C C . VAL A 1 202 ? -25.797 -12.973 59.214 1.00 95.50 202 VAL A C 1
ATOM 1515 O O . VAL A 1 202 ? -24.882 -12.596 58.482 1.00 95.50 202 VAL A O 1
ATOM 1518 N N . GLU A 1 203 ? -26.253 -14.223 59.209 1.00 95.31 203 GLU A N 1
ATOM 1519 C CA . GLU A 1 203 ? -25.730 -15.263 58.327 1.00 95.31 203 GLU A CA 1
ATOM 1520 C C . GLU A 1 203 ? -26.048 -14.979 56.851 1.00 95.31 203 GLU A C 1
ATOM 1522 O O . GLU A 1 203 ? -25.150 -14.985 56.015 1.00 95.31 203 GLU A O 1
ATOM 1527 N N . MET A 1 204 ? -27.282 -14.596 56.513 1.00 93.69 204 MET A N 1
ATOM 1528 C CA . MET A 1 204 ? -27.631 -14.189 55.143 1.00 93.69 204 MET A CA 1
ATOM 1529 C C . MET A 1 204 ? -26.813 -12.976 54.684 1.00 93.69 204 MET A C 1
ATOM 1531 O O . MET A 1 204 ? -26.368 -12.904 53.537 1.00 93.69 204 MET A O 1
ATOM 1535 N N . ARG A 1 205 ? -26.556 -12.023 55.589 1.00 96.31 205 ARG A N 1
ATOM 1536 C CA . ARG A 1 205 ? -25.676 -10.884 55.312 1.00 96.31 205 ARG A CA 1
ATOM 1537 C C . ARG A 1 205 ? -24.234 -11.334 55.092 1.00 96.31 205 ARG A C 1
ATOM 1539 O O . ARG A 1 205 ? -23.602 -10.829 54.165 1.00 96.31 205 ARG A O 1
ATOM 1546 N N . SER A 1 206 ? -23.709 -12.251 55.905 1.00 96.25 206 SER A N 1
ATOM 1547 C CA . SER A 1 206 ? -22.341 -12.754 55.747 1.00 96.25 206 SER A CA 1
ATOM 1548 C C . SER A 1 206 ? -22.184 -13.507 54.419 1.00 96.25 206 SER A C 1
ATOM 1550 O O . SER A 1 206 ? -21.250 -13.223 53.664 1.00 96.25 206 SER A O 1
ATOM 1552 N N . GLN A 1 207 ? -23.159 -14.343 54.054 1.00 97.19 207 GLN A N 1
ATOM 1553 C CA . GLN A 1 207 ? -23.220 -15.044 52.770 1.00 97.19 207 GLN A CA 1
ATOM 1554 C C . GLN A 1 207 ? -23.273 -14.065 51.587 1.00 97.19 207 GLN A C 1
ATOM 1556 O O . GLN A 1 207 ? -22.473 -14.180 50.657 1.00 97.19 207 GLN A O 1
ATOM 1561 N N . ALA A 1 208 ? -24.128 -13.038 51.642 1.00 94.19 208 ALA A N 1
ATOM 1562 C CA . ALA A 1 208 ? -24.190 -12.004 50.607 1.00 94.19 208 ALA A CA 1
ATOM 1563 C C . ALA A 1 208 ? -22.869 -11.220 50.487 1.00 94.19 208 ALA A C 1
ATOM 1565 O O . ALA A 1 208 ? -22.424 -10.894 49.384 1.00 94.19 208 ALA A O 1
ATOM 1566 N N . THR A 1 209 ? -22.195 -10.937 51.610 1.00 96.50 209 THR A N 1
ATOM 1567 C CA . THR A 1 209 ? -20.875 -10.289 51.574 1.00 96.50 209 THR A CA 1
ATOM 1568 C C . THR A 1 209 ? -19.791 -11.183 50.977 1.00 96.50 209 THR A C 1
ATOM 1570 O O . THR A 1 209 ? -18.944 -10.668 50.247 1.00 96.50 209 THR A O 1
ATOM 1573 N N . ALA A 1 210 ? -19.837 -12.495 51.223 1.00 97.00 210 ALA A N 1
ATOM 1574 C CA . ALA A 1 210 ? -18.917 -13.460 50.629 1.00 97.00 210 ALA A CA 1
ATOM 1575 C C . ALA A 1 210 ? -19.126 -13.575 49.110 1.00 97.00 210 ALA A C 1
ATOM 1577 O O . ALA A 1 210 ? -18.164 -13.478 48.351 1.00 97.00 210 ALA A O 1
ATOM 1578 N N . GLN A 1 211 ? -20.381 -13.665 48.654 1.00 96.75 211 GLN A N 1
ATOM 1579 C CA . GLN A 1 211 ? -20.720 -13.670 47.225 1.00 96.75 211 GLN A CA 1
ATOM 1580 C C . GLN A 1 211 ? -20.250 -12.393 46.518 1.00 96.75 211 GLN A C 1
ATOM 1582 O O . GLN A 1 211 ? -19.669 -12.452 45.437 1.00 96.75 211 GLN A O 1
ATOM 1587 N N . ARG A 1 212 ? -20.431 -11.227 47.151 1.00 95.94 212 ARG A N 1
ATOM 1588 C CA . ARG A 1 212 ? -19.930 -9.956 46.613 1.00 95.94 212 ARG A CA 1
ATOM 1589 C C . ARG A 1 212 ? -18.409 -9.970 46.442 1.00 95.94 212 ARG A C 1
ATOM 1591 O O . ARG A 1 212 ? -17.916 -9.458 45.443 1.00 95.94 212 ARG A O 1
ATOM 1598 N N . LEU A 1 213 ? -17.666 -10.515 47.407 1.00 96.56 213 LEU A N 1
ATOM 1599 C CA . LEU A 1 213 ? -16.206 -10.609 47.315 1.00 96.56 213 LEU A CA 1
ATOM 1600 C C . LEU A 1 213 ? -15.765 -11.559 46.194 1.00 96.56 213 LEU A C 1
ATOM 1602 O O . LEU A 1 213 ? -14.845 -11.210 45.460 1.00 96.56 213 LEU A O 1
ATOM 1606 N N . ALA A 1 214 ? -16.449 -12.691 46.012 1.00 97.00 214 ALA A N 1
ATOM 1607 C CA . ALA A 1 214 ? -16.181 -13.614 44.908 1.00 97.00 214 ALA A CA 1
ATOM 1608 C C . ALA A 1 214 ? -16.385 -12.942 43.537 1.00 97.00 214 ALA A C 1
ATOM 1610 O O . ALA A 1 214 ? -15.486 -12.964 42.701 1.00 97.00 214 ALA A O 1
ATOM 1611 N N . LEU A 1 215 ? -17.505 -12.234 43.344 1.00 95.44 215 LEU A N 1
ATOM 1612 C CA . LEU A 1 215 ? -17.768 -11.489 42.105 1.00 95.44 215 LEU A CA 1
ATOM 1613 C C . LEU A 1 215 ? -16.726 -10.390 41.841 1.00 95.44 215 LEU A C 1
ATOM 1615 O O . LEU A 1 215 ? -16.367 -10.132 40.696 1.00 95.44 215 LEU A O 1
ATOM 1619 N N . VAL A 1 216 ? -16.220 -9.734 42.890 1.00 96.94 216 VAL A N 1
ATOM 1620 C CA . VAL A 1 216 ? -15.137 -8.746 42.747 1.00 96.94 216 VAL A CA 1
ATOM 1621 C C . VAL A 1 216 ? -13.845 -9.411 42.265 1.00 96.94 216 VAL A C 1
ATOM 1623 O O . VAL A 1 216 ? -13.200 -8.872 41.369 1.00 96.94 216 VAL A O 1
ATOM 1626 N N . GLN A 1 217 ? -13.496 -10.586 42.795 1.00 96.50 217 GLN A N 1
ATOM 1627 C CA . GLN A 1 217 ? -12.324 -11.342 42.341 1.00 96.50 217 GLN A CA 1
ATOM 1628 C C . GLN A 1 217 ? -12.470 -11.792 40.881 1.00 96.50 217 GLN A C 1
ATOM 1630 O O . GLN A 1 217 ? -11.539 -11.630 40.094 1.00 96.50 217 GLN A O 1
ATOM 1635 N N . GLU A 1 218 ? -13.645 -12.285 40.483 1.00 96.31 218 GLU A N 1
ATOM 1636 C CA . GLU A 1 218 ? -13.926 -12.649 39.087 1.00 96.31 218 GLU A CA 1
ATOM 1637 C C . GLU A 1 218 ? -13.794 -11.443 38.145 1.00 96.31 218 GLU A C 1
ATOM 1639 O O . GLU A 1 218 ? -13.162 -11.538 37.091 1.00 96.31 218 GLU A O 1
ATOM 1644 N N . LEU A 1 219 ? -14.312 -10.274 38.543 1.00 93.75 219 LEU A N 1
ATOM 1645 C CA . LEU A 1 219 ? -14.148 -9.036 37.778 1.00 93.75 219 LEU A CA 1
ATOM 1646 C C . LEU A 1 219 ? -12.682 -8.606 37.658 1.00 93.75 219 LEU A C 1
ATOM 1648 O O . LEU A 1 219 ? -12.287 -8.092 36.612 1.00 93.75 219 LEU A O 1
ATOM 1652 N N . GLU A 1 220 ? -11.866 -8.794 38.694 1.00 96.38 220 GLU A N 1
ATOM 1653 C CA . GLU A 1 220 ? -10.428 -8.516 38.629 1.00 96.38 220 GLU A CA 1
ATOM 1654 C C . GLU A 1 220 ? -9.704 -9.449 37.655 1.00 96.38 220 GLU A C 1
ATOM 1656 O O . GLU A 1 220 ? -8.860 -8.987 36.887 1.00 96.38 220 GLU A O 1
ATOM 1661 N N . VAL A 1 221 ? -10.060 -10.735 37.629 1.00 96.56 221 VAL A N 1
ATOM 1662 C CA . VAL A 1 221 ? -9.511 -11.697 36.660 1.00 96.56 221 VAL A CA 1
ATOM 1663 C C . VAL A 1 221 ? -9.904 -11.312 35.235 1.00 96.56 221 VAL A C 1
ATOM 1665 O O . VAL A 1 221 ? -9.043 -11.248 34.359 1.00 96.56 221 VAL A O 1
ATOM 1668 N N . LEU A 1 222 ? -11.177 -10.982 35.000 1.00 93.62 222 LEU A N 1
ATOM 1669 C CA . LEU A 1 222 ? -11.650 -10.546 33.683 1.00 93.62 222 LEU A CA 1
ATOM 1670 C C . LEU A 1 222 ? -10.990 -9.237 33.232 1.00 93.62 222 LEU A C 1
ATOM 1672 O O . LEU A 1 222 ? -10.674 -9.082 32.053 1.00 93.62 222 LEU A O 1
ATOM 1676 N N . ARG A 1 223 ? -10.737 -8.304 34.159 1.00 94.25 223 ARG A N 1
ATOM 1677 C CA . ARG A 1 223 ? -9.983 -7.074 33.871 1.00 94.25 223 ARG A CA 1
ATOM 1678 C C . ARG A 1 223 ? -8.554 -7.378 33.442 1.00 94.25 223 ARG A C 1
ATOM 1680 O O . ARG A 1 223 ? -8.141 -6.860 32.412 1.00 94.25 223 ARG A O 1
ATOM 1687 N N . LYS A 1 224 ? -7.846 -8.247 34.168 1.00 92.94 224 LYS A N 1
ATOM 1688 C CA . LYS A 1 224 ? -6.492 -8.679 33.788 1.00 92.94 224 LYS A CA 1
ATOM 1689 C C . LYS A 1 224 ? -6.486 -9.332 32.408 1.00 92.94 224 LYS A C 1
ATOM 1691 O O . LYS A 1 224 ? -5.710 -8.929 31.558 1.00 92.94 224 LYS A O 1
ATOM 1696 N N . HIS A 1 225 ? -7.426 -10.238 32.141 1.00 91.44 225 HIS A N 1
ATOM 1697 C CA . HIS A 1 225 ? -7.521 -10.899 30.839 1.00 91.44 225 HIS A CA 1
ATOM 1698 C C . HIS A 1 225 ? -7.789 -9.916 29.689 1.00 91.44 225 HIS A C 1
ATOM 1700 O O . HIS A 1 225 ? -7.195 -10.021 28.617 1.00 91.44 225 HIS A O 1
ATOM 1706 N N . ARG A 1 226 ? -8.653 -8.919 29.912 1.00 88.31 226 ARG A N 1
ATOM 1707 C CA . ARG A 1 226 ? -8.865 -7.823 28.960 1.00 88.31 226 ARG A CA 1
ATOM 1708 C C . ARG A 1 226 ? -7.578 -7.028 28.735 1.00 88.31 226 ARG A C 1
ATOM 1710 O O . ARG A 1 226 ? -7.291 -6.689 27.591 1.00 88.31 226 ARG A O 1
ATOM 1717 N N . ASP A 1 227 ? -6.840 -6.715 29.793 1.00 84.69 227 ASP A N 1
ATOM 1718 C CA . ASP A 1 227 ? -5.601 -5.938 29.706 1.00 84.69 227 ASP A CA 1
ATOM 1719 C C . ASP A 1 227 ? -4.509 -6.716 28.958 1.00 84.69 227 ASP A C 1
ATOM 1721 O O . ASP A 1 227 ? -3.829 -6.139 28.112 1.00 84.69 227 ASP A O 1
ATOM 1725 N N . ASP A 1 228 ? -4.420 -8.033 29.160 1.00 86.62 228 ASP A N 1
ATOM 1726 C CA . ASP A 1 228 ? -3.516 -8.923 28.422 1.00 86.62 228 ASP A CA 1
ATOM 1727 C C . ASP A 1 228 ? -3.870 -8.979 26.927 1.00 86.62 228 ASP A C 1
ATOM 1729 O O . ASP A 1 228 ? -2.998 -8.852 26.063 1.00 86.62 228 ASP A O 1
ATOM 1733 N N . LEU A 1 229 ? -5.162 -9.107 26.601 1.00 80.38 229 LEU A N 1
ATOM 1734 C CA . LEU A 1 229 ? -5.648 -9.079 25.218 1.00 80.38 229 LEU A CA 1
ATOM 1735 C C . LEU A 1 229 ? -5.421 -7.711 24.561 1.00 80.38 229 LEU A C 1
ATOM 1737 O O . LEU A 1 229 ? -5.016 -7.645 23.398 1.00 80.38 229 LEU A O 1
ATOM 1741 N N . GLN A 1 230 ? -5.641 -6.616 25.294 1.00 79.06 230 GLN A N 1
ATOM 1742 C CA . GLN A 1 230 ? -5.367 -5.264 24.808 1.00 79.06 230 GLN A CA 1
ATOM 1743 C C . GLN A 1 230 ? -3.870 -5.026 24.608 1.00 79.06 230 GLN A C 1
ATOM 1745 O O . GLN A 1 230 ? -3.495 -4.462 23.585 1.00 79.06 230 GLN A O 1
ATOM 1750 N N . GLY A 1 231 ? -3.013 -5.469 25.527 1.00 74.19 231 GLY A N 1
ATOM 1751 C CA . GLY A 1 231 ? -1.560 -5.365 25.395 1.00 74.19 231 G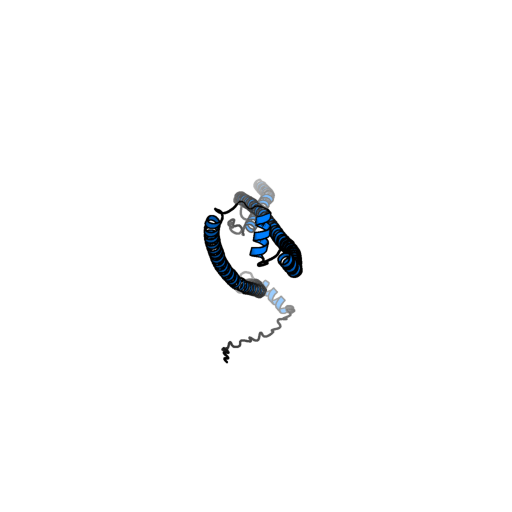LY A CA 1
ATOM 1752 C C . GLY A 1 231 ? -1.032 -6.178 24.213 1.00 74.19 231 GLY A C 1
ATOM 1753 O O . GLY A 1 231 ? -0.270 -5.659 23.400 1.00 74.19 231 GLY A O 1
ATOM 1754 N N . SER A 1 232 ? -1.495 -7.419 24.052 1.00 72.69 232 SER A N 1
ATOM 1755 C CA . SER A 1 232 ? -1.078 -8.301 22.955 1.00 72.69 232 SER A CA 1
ATOM 1756 C C . SER A 1 232 ? -1.549 -7.800 21.582 1.00 72.69 232 SER A C 1
ATOM 1758 O O . SER A 1 232 ? -0.752 -7.697 20.645 1.00 72.69 232 SER A O 1
ATOM 1760 N N . GLY A 1 233 ? -2.822 -7.409 21.458 1.00 69.44 233 GLY A N 1
ATOM 1761 C CA . GLY A 1 233 ? -3.379 -6.901 20.201 1.00 69.44 233 GLY A CA 1
ATOM 1762 C C . GLY A 1 233 ? -2.852 -5.515 19.818 1.00 69.44 233 GLY A C 1
ATOM 1763 O O . GLY A 1 233 ? -2.637 -5.225 18.642 1.00 69.44 233 GLY A O 1
ATOM 1764 N N . ARG A 1 234 ? -2.590 -4.647 20.802 1.00 67.81 234 ARG A N 1
ATOM 1765 C CA . ARG A 1 234 ? -2.083 -3.295 20.546 1.00 67.81 234 ARG A CA 1
ATOM 1766 C C . ARG A 1 234 ? -0.598 -3.299 20.200 1.00 67.81 234 ARG A C 1
ATOM 1768 O O . ARG A 1 234 ? -0.225 -2.616 19.263 1.00 67.81 234 ARG A O 1
ATOM 1775 N N . MET A 1 235 ? 0.233 -4.099 20.868 1.00 61.00 235 MET A N 1
ATOM 1776 C CA . MET A 1 235 ? 1.663 -4.167 20.531 1.00 61.00 235 MET A CA 1
ATOM 1777 C C . MET A 1 235 ? 1.901 -4.812 19.162 1.00 61.00 235 MET A C 1
ATOM 1779 O O . MET A 1 235 ? 2.757 -4.360 18.414 1.00 61.00 235 MET A O 1
ATOM 1783 N N . THR A 1 236 ? 1.117 -5.825 18.784 1.00 73.00 236 THR A N 1
ATOM 1784 C CA . THR A 1 236 ? 1.235 -6.448 17.453 1.00 73.00 236 THR A CA 1
ATOM 1785 C C . THR A 1 236 ? 0.789 -5.516 16.330 1.00 73.00 236 THR A C 1
ATOM 1787 O O . THR A 1 236 ? 1.476 -5.422 15.317 1.00 73.00 236 THR A O 1
ATOM 1790 N N . THR A 1 237 ? -0.310 -4.781 16.514 1.00 79.31 237 THR A N 1
ATOM 1791 C CA . THR A 1 237 ? -0.762 -3.786 15.527 1.00 79.31 237 THR A CA 1
ATOM 1792 C C . THR A 1 237 ? 0.170 -2.579 15.457 1.00 79.31 237 THR A C 1
ATOM 1794 O O . THR A 1 237 ? 0.480 -2.129 14.361 1.00 79.31 237 THR A O 1
ATOM 1797 N N . GLN A 1 238 ? 0.676 -2.091 16.592 1.00 81.69 238 GLN A N 1
ATOM 1798 C CA . GLN A 1 238 ? 1.644 -0.994 16.639 1.00 81.69 238 GLN A CA 1
ATOM 1799 C C . GLN A 1 238 ? 2.952 -1.382 15.932 1.00 81.69 238 GLN A C 1
ATOM 1801 O O . GLN A 1 238 ? 3.367 -0.678 15.024 1.00 81.69 238 GLN A O 1
ATOM 1806 N N . ASN A 1 239 ? 3.518 -2.558 16.229 1.00 82.12 239 ASN A N 1
ATOM 1807 C CA . ASN A 1 239 ? 4.732 -3.043 15.560 1.00 82.12 239 ASN A CA 1
ATOM 1808 C C . ASN A 1 239 ? 4.538 -3.224 14.044 1.00 82.12 239 ASN A C 1
ATOM 1810 O O . ASN A 1 239 ? 5.457 -2.968 13.275 1.00 82.12 239 ASN A O 1
ATOM 1814 N N . GLN A 1 240 ? 3.354 -3.662 13.597 1.00 85.06 240 GLN A N 1
ATOM 1815 C CA . GLN A 1 240 ? 3.035 -3.760 12.166 1.00 85.06 240 GLN A CA 1
ATOM 1816 C C . GLN A 1 240 ? 2.930 -2.381 11.503 1.00 85.06 240 GLN A C 1
ATOM 1818 O O . GLN A 1 240 ? 3.365 -2.218 10.366 1.00 85.06 240 GLN A O 1
ATOM 1823 N N . MET A 1 241 ? 2.366 -1.393 12.202 1.00 83.94 241 MET A N 1
ATOM 1824 C CA . MET A 1 241 ? 2.297 -0.013 11.717 1.00 83.94 241 MET A CA 1
ATOM 1825 C C . MET A 1 241 ? 3.683 0.628 11.653 1.00 83.94 241 MET A C 1
ATOM 1827 O O . MET A 1 241 ? 3.982 1.287 10.662 1.00 83.94 241 MET A O 1
ATOM 1831 N N . ASP A 1 242 ? 4.523 0.404 12.661 1.00 90.94 242 ASP A N 1
ATOM 1832 C CA . ASP A 1 242 ? 5.887 0.933 12.716 1.00 90.94 242 ASP A CA 1
ATOM 1833 C C . ASP A 1 242 ? 6.758 0.302 11.613 1.00 90.94 242 ASP A C 1
ATOM 1835 O O . ASP A 1 242 ? 7.422 1.023 10.874 1.00 90.94 242 ASP A O 1
ATOM 1839 N N . ALA A 1 243 ? 6.664 -1.018 11.399 1.00 92.12 243 ALA A N 1
ATOM 1840 C CA . ALA A 1 243 ? 7.357 -1.697 10.298 1.00 92.12 243 ALA A CA 1
ATOM 1841 C C . ALA A 1 243 ? 6.911 -1.181 8.917 1.00 92.12 243 ALA A C 1
ATOM 1843 O O . ALA A 1 243 ? 7.739 -0.914 8.051 1.00 92.12 243 ALA A O 1
ATOM 1844 N N . ALA A 1 244 ? 5.605 -0.973 8.715 1.00 87.44 244 ALA A N 1
ATOM 1845 C CA . ALA A 1 244 ? 5.093 -0.400 7.471 1.00 87.44 244 ALA A CA 1
ATOM 1846 C C . ALA A 1 244 ? 5.528 1.066 7.269 1.00 87.44 244 ALA A C 1
ATOM 1848 O O . ALA A 1 244 ? 5.699 1.511 6.133 1.00 87.44 244 ALA A O 1
ATOM 1849 N N . GLN A 1 245 ? 5.696 1.833 8.353 1.00 93.62 245 GLN A N 1
ATOM 1850 C CA . GLN A 1 245 ? 6.222 3.200 8.298 1.00 93.62 245 GLN A CA 1
ATOM 1851 C C . GLN A 1 245 ? 7.707 3.228 7.933 1.00 93.62 245 GLN A C 1
ATOM 1853 O O . GLN A 1 245 ? 8.107 4.064 7.123 1.00 93.62 245 GLN A O 1
ATOM 1858 N N . GLU A 1 246 ? 8.500 2.315 8.490 1.00 95.62 246 GLU A N 1
ATOM 1859 C CA . GLU A 1 246 ? 9.922 2.164 8.177 1.00 95.62 246 GLU A CA 1
ATOM 1860 C C . GLU A 1 246 ? 10.118 1.754 6.708 1.00 95.62 246 GLU A C 1
ATOM 1862 O O . GLU A 1 246 ? 10.838 2.426 5.972 1.00 95.62 246 GLU A O 1
ATOM 1867 N N . GLU A 1 247 ? 9.365 0.759 6.221 1.00 94.69 247 GLU A N 1
ATOM 1868 C CA . GLU A 1 247 ? 9.384 0.359 4.805 1.00 94.69 247 GLU A CA 1
ATOM 1869 C C . GLU A 1 247 ? 9.021 1.515 3.857 1.00 94.69 247 GLU A C 1
ATOM 1871 O O . GLU A 1 247 ? 9.602 1.654 2.774 1.00 94.69 247 GLU A O 1
ATOM 1876 N N . LEU A 1 248 ? 8.061 2.360 4.252 1.00 93.31 248 LEU A N 1
ATOM 1877 C CA . LEU A 1 248 ? 7.684 3.541 3.482 1.00 93.31 248 LEU A CA 1
ATOM 1878 C C . LEU A 1 248 ? 8.803 4.590 3.478 1.00 93.31 248 LEU A C 1
ATOM 1880 O O . LEU A 1 248 ? 9.090 5.152 2.421 1.00 93.31 248 LEU A O 1
ATOM 1884 N N . GLN A 1 249 ? 9.447 4.845 4.619 1.00 96.06 249 GLN A N 1
ATOM 1885 C CA . GLN A 1 249 ? 10.590 5.761 4.700 1.00 96.06 249 GLN A CA 1
ATOM 1886 C C . GLN A 1 249 ? 11.766 5.280 3.842 1.00 96.06 249 GLN A C 1
ATOM 1888 O O . GLN A 1 249 ? 12.344 6.077 3.102 1.00 96.06 249 GLN A O 1
ATOM 1893 N N . ASP A 1 250 ? 12.058 3.982 3.851 1.00 95.94 250 ASP A N 1
ATOM 1894 C CA . ASP A 1 250 ? 13.092 3.374 3.009 1.00 95.94 250 ASP A CA 1
ATOM 1895 C C . ASP A 1 250 ? 12.751 3.419 1.516 1.00 95.94 250 ASP A C 1
ATOM 1897 O O . ASP A 1 250 ? 13.630 3.494 0.654 1.00 95.94 250 ASP A O 1
ATOM 1901 N N . ALA A 1 251 ? 11.470 3.325 1.160 1.00 92.38 251 ALA A N 1
ATOM 1902 C CA . ALA A 1 251 ? 11.034 3.495 -0.221 1.00 92.38 251 ALA A CA 1
ATOM 1903 C C . ALA A 1 251 ? 11.177 4.952 -0.686 1.00 92.38 251 ALA A C 1
ATOM 1905 O O . ALA A 1 251 ? 11.621 5.183 -1.811 1.00 92.38 251 ALA A O 1
ATOM 1906 N N . LEU A 1 252 ? 10.839 5.917 0.175 1.00 94.12 252 LEU A N 1
ATOM 1907 C CA . LEU A 1 252 ? 10.979 7.345 -0.115 1.00 94.12 252 LEU A CA 1
ATOM 1908 C C . LEU A 1 252 ? 12.449 7.743 -0.275 1.00 94.12 252 LEU A C 1
ATOM 1910 O O . LEU A 1 252 ? 12.802 8.329 -1.292 1.00 94.12 252 LEU A O 1
ATOM 1914 N N . SER A 1 253 ? 13.326 7.331 0.644 1.00 95.81 253 SER A N 1
ATOM 1915 C CA . SER A 1 253 ? 14.759 7.643 0.556 1.00 95.81 253 SER A CA 1
ATOM 1916 C C . SER A 1 253 ? 15.415 7.057 -0.702 1.00 95.81 253 SER A C 1
ATOM 1918 O O . SER A 1 253 ? 16.241 7.710 -1.342 1.00 95.81 253 SER A O 1
ATOM 1920 N N . ARG A 1 254 ? 15.010 5.850 -1.124 1.00 96.25 254 ARG A N 1
ATOM 1921 C CA . ARG A 1 254 ? 15.446 5.258 -2.402 1.00 96.25 254 ARG A CA 1
ATOM 1922 C C . ARG A 1 254 ? 14.929 6.023 -3.616 1.00 96.25 254 ARG A C 1
ATOM 1924 O O . ARG A 1 254 ? 15.647 6.115 -4.610 1.00 96.25 254 ARG A O 1
ATOM 1931 N N . ALA A 1 255 ? 13.701 6.536 -3.558 1.00 92.06 255 ALA A N 1
ATOM 1932 C CA . ALA A 1 255 ? 13.139 7.347 -4.632 1.00 92.06 255 ALA A CA 1
ATOM 1933 C C . ALA A 1 255 ? 13.877 8.687 -4.762 1.00 92.06 255 ALA A C 1
ATOM 1935 O O . ALA A 1 255 ? 14.228 9.067 -5.877 1.00 92.06 255 ALA A O 1
ATOM 1936 N N . ASP A 1 256 ? 14.186 9.340 -3.640 1.00 95.62 256 ASP A N 1
ATOM 1937 C CA . ASP A 1 256 ? 14.951 10.589 -3.614 1.00 95.62 256 ASP A CA 1
ATOM 1938 C C . ASP A 1 256 ? 16.364 10.380 -4.182 1.00 95.62 256 ASP A C 1
ATOM 1940 O O . ASP A 1 256 ? 16.771 11.088 -5.101 1.00 95.62 256 ASP A O 1
ATOM 1944 N N . ALA A 1 257 ? 17.073 9.333 -3.744 1.00 95.62 257 ALA A N 1
ATOM 1945 C CA . ALA A 1 257 ? 18.397 8.994 -4.274 1.00 95.62 257 ALA A CA 1
ATOM 1946 C C . ALA A 1 257 ? 18.375 8.673 -5.783 1.00 95.62 257 ALA A C 1
ATOM 1948 O O . ALA A 1 257 ? 19.291 9.042 -6.522 1.00 95.62 257 ALA A O 1
ATOM 1949 N N . ALA A 1 258 ? 17.327 7.998 -6.268 1.00 93.62 258 ALA A N 1
ATOM 1950 C CA . ALA A 1 258 ? 17.141 7.757 -7.698 1.00 93.62 258 ALA A CA 1
ATOM 1951 C C . ALA A 1 258 ? 16.856 9.060 -8.469 1.00 93.62 258 ALA A C 1
ATOM 1953 O O . ALA A 1 258 ? 17.338 9.220 -9.591 1.00 93.62 258 ALA A O 1
ATOM 1954 N N . GLY A 1 259 ? 16.115 9.993 -7.863 1.00 94.19 259 GLY A N 1
ATOM 1955 C CA . GLY A 1 259 ? 15.882 11.335 -8.395 1.00 94.19 259 GLY A CA 1
ATOM 1956 C C . GLY A 1 259 ? 17.178 12.131 -8.533 1.00 94.19 259 GLY A C 1
ATOM 1957 O O . GLY A 1 259 ? 17.478 12.623 -9.618 1.00 94.19 259 GLY A O 1
ATOM 1958 N N . GLU A 1 260 ? 17.999 12.173 -7.483 1.00 96.69 260 GLU A N 1
ATOM 1959 C CA . GLU A 1 260 ? 19.313 12.829 -7.511 1.00 96.69 260 GLU A CA 1
ATOM 1960 C C . GLU A 1 260 ? 20.235 12.222 -8.583 1.00 96.69 260 GLU A C 1
ATOM 1962 O O . GLU A 1 260 ? 20.912 12.947 -9.320 1.00 96.69 260 GLU A O 1
ATOM 1967 N N . ALA A 1 261 ? 20.237 10.891 -8.726 1.00 96.31 261 ALA A N 1
ATOM 1968 C CA . ALA A 1 261 ? 21.008 10.204 -9.761 1.00 96.31 261 ALA A CA 1
ATOM 1969 C C . ALA A 1 261 ? 20.526 10.561 -11.178 1.00 96.31 261 ALA A C 1
ATOM 1971 O O . ALA A 1 261 ? 21.350 10.796 -12.066 1.00 96.31 261 ALA A O 1
ATOM 1972 N N . LEU A 1 262 ? 19.208 10.647 -11.391 1.00 95.38 262 LEU A N 1
ATOM 1973 C CA . LEU A 1 262 ? 18.627 11.085 -12.660 1.00 95.38 262 LEU A CA 1
ATOM 1974 C C . LEU A 1 262 ? 19.016 12.533 -12.975 1.00 95.38 262 LEU A C 1
ATOM 1976 O O . LEU A 1 262 ? 19.433 12.817 -14.095 1.00 95.38 262 LEU A O 1
ATOM 1980 N N . GLU A 1 263 ? 18.943 13.442 -12.000 1.00 96.25 263 GLU A N 1
ATOM 1981 C CA . GLU A 1 263 ? 19.387 14.827 -12.181 1.00 96.25 263 GLU A CA 1
ATOM 1982 C C . GLU A 1 263 ? 20.869 14.911 -12.564 1.00 96.25 263 GLU A C 1
ATOM 1984 O O . GLU A 1 263 ? 21.238 15.688 -13.448 1.00 96.25 263 GLU A O 1
ATOM 1989 N N . CYS A 1 264 ? 21.723 14.091 -11.945 1.00 96.38 264 CYS A N 1
ATOM 1990 C CA . CYS A 1 264 ? 23.140 14.009 -12.299 1.00 96.38 264 CYS A CA 1
ATOM 1991 C C . CYS A 1 264 ? 23.349 13.519 -13.739 1.00 96.38 264 CYS A C 1
ATOM 1993 O O . CYS A 1 264 ? 24.176 14.081 -14.460 1.00 96.38 264 CYS A O 1
ATOM 1995 N N . LEU A 1 265 ? 22.593 12.506 -14.175 1.00 96.56 265 LEU A N 1
ATOM 1996 C CA . LEU A 1 265 ? 22.640 12.002 -15.551 1.00 96.56 265 LEU A CA 1
ATOM 1997 C C . LEU A 1 265 ? 22.139 13.035 -16.565 1.00 96.56 265 LEU A C 1
ATOM 1999 O O . LEU A 1 265 ? 22.735 13.188 -17.626 1.00 96.56 265 LEU A O 1
ATOM 2003 N N . LEU A 1 266 ? 21.081 13.778 -16.243 1.00 93.31 266 LEU A N 1
ATOM 2004 C CA . LEU A 1 266 ? 20.572 14.836 -17.115 1.00 93.31 266 LEU A CA 1
ATOM 2005 C C . LEU A 1 266 ? 21.576 15.988 -17.254 1.00 93.31 266 LEU A C 1
ATOM 2007 O O . LEU A 1 266 ? 21.757 16.505 -18.356 1.00 93.31 266 LEU A O 1
ATOM 2011 N N . ARG A 1 267 ? 22.272 16.361 -16.168 1.00 96.38 267 ARG A N 1
ATOM 2012 C CA . ARG A 1 267 ? 23.357 17.357 -16.220 1.00 96.38 267 ARG A CA 1
ATOM 2013 C C . ARG A 1 267 ? 24.506 16.888 -17.111 1.00 96.38 267 ARG A C 1
ATOM 2015 O O . ARG A 1 267 ? 24.888 17.614 -18.021 1.00 96.38 267 ARG A O 1
ATOM 2022 N N . SER A 1 268 ? 25.005 15.666 -16.913 1.00 94.44 268 SER A N 1
ATOM 2023 C CA . SER A 1 268 ? 26.109 15.146 -17.730 1.00 94.44 268 SER A CA 1
ATOM 2024 C C . SER A 1 268 ? 25.717 14.971 -19.200 1.00 94.44 268 SER A C 1
ATOM 2026 O O . SER A 1 268 ? 26.519 15.243 -20.090 1.00 94.44 268 SER A O 1
ATOM 2028 N N . HIS A 1 269 ? 24.469 14.590 -19.477 1.00 89.88 269 HIS A N 1
ATOM 2029 C CA . HIS A 1 269 ? 23.933 14.542 -20.833 1.00 89.88 269 HIS A CA 1
ATOM 2030 C C . HIS A 1 269 ? 23.905 15.930 -21.495 1.00 89.88 269 HIS A C 1
ATOM 2032 O O . HIS A 1 269 ? 24.312 16.068 -22.651 1.00 89.88 269 HIS A O 1
ATOM 2038 N N . ALA A 1 270 ? 23.488 16.972 -20.767 1.00 91.62 270 ALA A N 1
ATOM 2039 C CA . ALA A 1 270 ? 23.529 18.350 -21.257 1.00 91.62 270 ALA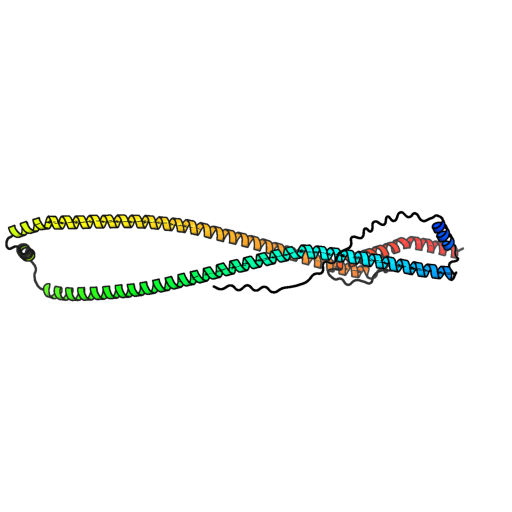 A CA 1
ATOM 2040 C C . ALA A 1 270 ? 24.968 18.820 -21.546 1.00 91.62 270 ALA A C 1
ATOM 2042 O O . ALA A 1 270 ? 25.214 19.426 -22.593 1.00 91.62 270 ALA A O 1
ATOM 2043 N N . ASP A 1 271 ? 25.927 18.476 -20.681 1.00 93.25 271 ASP A N 1
ATOM 2044 C CA . ASP A 1 271 ? 27.347 18.773 -20.898 1.00 93.25 271 ASP A CA 1
ATOM 2045 C C . ASP A 1 271 ? 27.867 18.093 -22.174 1.00 93.25 271 ASP A C 1
ATOM 2047 O O . ASP A 1 271 ? 28.468 18.754 -23.024 1.00 93.25 271 ASP A O 1
ATOM 2051 N N . VAL A 1 272 ? 27.577 16.799 -22.369 1.00 91.31 272 VAL A N 1
ATOM 2052 C CA . VAL A 1 272 ? 27.955 16.060 -23.588 1.00 91.31 272 VAL A CA 1
ATOM 2053 C C . VAL A 1 272 ? 27.335 16.702 -24.825 1.00 91.31 272 VAL A C 1
ATOM 2055 O O . VAL A 1 272 ? 28.041 16.932 -25.806 1.00 91.31 272 VAL A O 1
ATOM 2058 N N . ARG A 1 273 ? 26.043 17.044 -24.786 1.00 89.50 273 ARG A N 1
ATOM 2059 C CA . ARG A 1 273 ? 25.357 17.716 -25.896 1.00 89.50 273 ARG A CA 1
ATOM 2060 C C . ARG A 1 273 ? 26.033 19.037 -26.264 1.00 89.50 273 ARG A C 1
ATOM 2062 O O . ARG A 1 273 ? 26.338 19.244 -27.437 1.00 89.50 273 ARG A O 1
ATOM 2069 N N . SER A 1 274 ? 26.331 19.886 -25.281 1.00 88.94 274 SER A N 1
ATOM 2070 C CA . SER A 1 274 ? 27.024 21.160 -25.521 1.00 88.94 274 SER A CA 1
ATOM 2071 C C . SER A 1 274 ? 28.447 20.961 -26.070 1.00 88.94 274 SER A C 1
ATOM 2073 O O . SER A 1 274 ? 28.882 21.679 -26.972 1.00 88.94 274 SER A O 1
ATOM 2075 N N . GLY A 1 275 ? 29.161 19.932 -25.597 1.00 89.44 275 GLY A N 1
ATOM 2076 C CA . GLY A 1 275 ? 30.467 19.539 -26.123 1.00 89.44 275 GLY A CA 1
ATOM 2077 C C . GLY A 1 275 ? 30.396 19.093 -27.585 1.00 89.44 275 GLY A C 1
ATOM 2078 O O . GLY A 1 275 ? 31.234 19.496 -28.393 1.00 89.44 275 GLY A O 1
ATOM 2079 N N . LEU A 1 276 ? 29.369 18.320 -27.953 1.00 87.19 276 LEU A N 1
ATOM 2080 C CA . LEU A 1 276 ? 29.118 17.932 -29.342 1.00 87.19 276 LEU A CA 1
ATOM 2081 C C . LEU A 1 276 ? 28.757 19.132 -30.215 1.00 87.19 276 LEU A C 1
ATOM 2083 O O . LEU A 1 276 ? 29.321 19.261 -31.296 1.00 87.19 276 LEU A O 1
ATOM 2087 N N . GLU A 1 277 ? 27.889 20.033 -29.753 1.00 86.06 277 GLU A N 1
ATOM 2088 C CA . GLU A 1 277 ? 27.567 21.286 -30.453 1.00 86.06 277 GLU A CA 1
ATOM 2089 C C . GLU A 1 277 ? 28.840 22.096 -30.755 1.00 86.06 277 GLU A C 1
ATOM 2091 O O . GLU A 1 277 ? 29.045 22.552 -31.886 1.00 86.06 277 GLU A O 1
ATOM 2096 N N . HIS A 1 278 ? 29.756 22.192 -29.786 1.00 87.94 278 HIS A N 1
ATOM 2097 C CA . HIS A 1 278 ? 31.054 22.835 -29.980 1.00 87.94 278 HIS A CA 1
ATOM 2098 C C . HIS A 1 278 ? 31.961 22.100 -30.976 1.00 87.94 278 HIS A C 1
ATOM 2100 O O . HIS A 1 278 ? 32.558 22.742 -31.844 1.00 87.94 278 HIS A O 1
ATOM 2106 N N . LEU A 1 279 ? 32.070 20.772 -30.889 1.00 84.88 279 LEU A N 1
ATOM 2107 C CA . LEU A 1 279 ? 32.872 19.979 -31.827 1.00 84.88 279 LEU A CA 1
ATOM 2108 C C . LEU A 1 279 ? 32.321 20.059 -33.256 1.00 84.88 279 LEU A C 1
ATOM 2110 O O . LEU A 1 279 ? 33.094 20.205 -34.204 1.00 84.88 279 LEU A O 1
ATOM 2114 N N . VAL A 1 280 ? 30.998 20.041 -33.421 1.00 84.00 280 VAL A N 1
ATOM 2115 C CA . VAL A 1 280 ? 30.335 20.252 -34.714 1.00 84.00 280 VAL A CA 1
ATOM 2116 C C . VAL A 1 280 ? 30.664 21.636 -35.267 1.00 84.00 280 VAL A C 1
ATOM 2118 O O . VAL A 1 280 ? 31.012 21.746 -36.443 1.00 84.00 280 VAL A O 1
ATOM 2121 N N . ALA A 1 281 ? 30.637 22.684 -34.437 1.00 84.00 281 ALA A N 1
ATOM 2122 C CA . ALA A 1 281 ? 31.022 24.031 -34.858 1.00 84.00 281 ALA A CA 1
ATOM 2123 C C . ALA A 1 281 ? 32.494 24.109 -35.313 1.00 84.00 281 ALA A C 1
ATOM 2125 O O . ALA A 1 281 ? 32.785 24.732 -36.335 1.00 84.00 281 ALA A O 1
ATOM 2126 N N . LEU A 1 282 ? 33.411 23.434 -34.609 1.00 84.75 282 LEU A N 1
ATOM 2127 C CA . LEU A 1 282 ? 34.842 23.387 -34.946 1.00 84.75 282 LEU A CA 1
ATOM 2128 C C . LEU A 1 282 ? 35.142 22.591 -36.225 1.00 84.75 282 LEU A C 1
ATOM 2130 O O . LEU A 1 282 ? 36.080 22.919 -36.950 1.00 84.75 282 LEU A O 1
ATOM 2134 N N . VAL A 1 283 ? 34.357 21.551 -36.509 1.00 79.75 283 VAL A N 1
ATOM 2135 C CA . VAL A 1 283 ? 34.558 20.634 -37.646 1.00 79.75 283 VAL A CA 1
ATOM 2136 C C . VAL A 1 283 ? 33.731 21.032 -38.880 1.00 79.75 283 VAL A C 1
ATOM 2138 O O . VAL A 1 283 ? 34.025 20.596 -39.994 1.00 79.75 283 VAL A O 1
ATOM 2141 N N . SER A 1 284 ? 32.745 21.920 -38.724 1.00 76.44 284 SER A N 1
ATOM 2142 C CA . SER A 1 284 ? 31.974 22.536 -39.814 1.00 76.44 284 SER A CA 1
ATOM 2143 C C . SER A 1 284 ? 32.823 23.103 -40.974 1.00 76.44 284 SER A C 1
ATOM 2145 O O . SER A 1 284 ? 32.493 22.801 -42.123 1.00 76.44 284 SER A O 1
ATOM 2147 N N . PRO A 1 285 ? 33.930 23.845 -40.743 1.00 75.69 285 PRO A N 1
ATOM 2148 C CA . PRO A 1 285 ? 34.753 24.402 -41.823 1.00 75.69 285 PRO A CA 1
ATOM 2149 C C . PRO A 1 285 ? 35.639 23.381 -42.565 1.00 75.69 285 PRO A C 1
ATOM 2151 O O . PRO A 1 285 ? 36.303 23.757 -43.533 1.00 75.69 285 PRO A O 1
ATOM 2154 N N . LEU A 1 286 ? 35.690 22.110 -42.145 1.00 71.06 286 LEU A N 1
ATOM 2155 C CA . LEU A 1 286 ? 36.520 21.089 -42.793 1.00 71.06 286 LEU A CA 1
ATOM 2156 C C . LEU A 1 286 ? 35.843 20.508 -44.051 1.00 71.06 286 LEU A C 1
ATOM 2158 O O . LEU A 1 286 ? 34.628 20.293 -44.061 1.00 71.06 286 LEU A O 1
ATOM 2162 N N . PRO A 1 287 ? 36.614 20.214 -45.117 1.00 61.69 287 PRO A N 1
ATOM 2163 C CA . PRO A 1 287 ? 36.067 19.720 -46.376 1.00 61.69 287 PRO A CA 1
ATOM 2164 C C . PRO A 1 287 ? 35.411 18.346 -46.196 1.00 61.69 287 PRO A C 1
ATOM 2166 O O . PRO A 1 287 ? 36.012 17.422 -45.643 1.00 61.69 287 PRO A O 1
ATOM 2169 N N . LEU A 1 288 ? 34.176 18.200 -46.687 1.00 62.16 288 LEU A N 1
ATOM 2170 C CA . LEU A 1 288 ? 33.475 16.920 -46.655 1.00 62.16 288 LEU A CA 1
ATOM 2171 C C . LEU A 1 288 ? 34.150 15.918 -47.611 1.00 62.16 288 LEU A C 1
ATOM 2173 O O . LEU A 1 288 ? 34.458 16.274 -48.753 1.00 62.16 288 LEU A O 1
ATOM 2177 N N . PRO A 1 289 ? 34.342 14.653 -47.197 1.00 58.75 289 PRO A N 1
ATOM 2178 C CA . PRO A 1 289 ? 34.777 13.606 -48.110 1.00 58.75 289 PRO A CA 1
ATOM 2179 C C . PRO A 1 289 ? 33.742 13.410 -49.239 1.00 58.75 289 PRO A C 1
ATOM 2181 O O . PRO A 1 289 ? 32.537 13.549 -48.998 1.00 58.75 289 PRO A O 1
ATOM 2184 N N . PRO A 1 290 ? 34.177 13.084 -50.474 1.00 50.47 290 PRO A N 1
ATOM 2185 C CA . PRO A 1 290 ? 33.275 12.909 -51.611 1.00 50.47 290 PRO A CA 1
ATOM 2186 C C . PRO A 1 290 ? 32.305 11.744 -51.341 1.00 50.47 290 PRO A C 1
ATOM 2188 O O . PRO A 1 290 ? 32.711 10.584 -51.354 1.00 50.47 290 PRO A O 1
ATOM 2191 N N . GLY A 1 291 ? 31.035 12.070 -51.058 1.00 58.19 291 GLY A N 1
ATOM 2192 C CA . GLY A 1 291 ? 29.964 11.114 -50.727 1.00 58.19 291 GLY A CA 1
ATOM 2193 C C . GLY A 1 291 ? 29.371 11.198 -49.307 1.00 58.19 291 GLY A C 1
ATOM 2194 O O . GLY A 1 291 ? 28.582 10.327 -48.952 1.00 58.19 291 GLY A O 1
ATOM 2195 N N . GLY A 1 292 ? 29.727 12.195 -48.486 1.00 54.12 292 GLY A N 1
ATOM 2196 C CA . GLY A 1 292 ? 29.202 12.339 -47.115 1.00 54.12 292 GLY A CA 1
ATOM 2197 C C . GLY A 1 292 ? 27.723 12.758 -47.026 1.00 54.12 292 GLY A C 1
ATOM 2198 O O . GLY A 1 292 ? 27.269 13.609 -47.790 1.00 54.12 292 GLY A O 1
ATOM 2199 N N . GLN A 1 293 ? 26.983 12.171 -46.074 1.00 57.22 293 GLN A N 1
ATOM 2200 C CA . GLN A 1 293 ? 25.592 12.527 -45.748 1.00 57.22 293 GLN A CA 1
ATOM 2201 C C . GLN A 1 293 ? 25.478 13.980 -45.226 1.00 57.22 293 GLN A C 1
ATOM 2203 O O . GLN A 1 293 ? 26.438 14.491 -44.637 1.00 57.22 293 GLN A O 1
ATOM 2208 N N . PRO A 1 294 ? 24.337 14.671 -45.455 1.00 59.38 294 PRO A N 1
ATOM 2209 C CA . PRO A 1 294 ? 24.124 16.037 -44.972 1.00 59.38 294 PRO A CA 1
ATOM 2210 C C . PRO A 1 294 ? 24.174 16.098 -43.441 1.00 59.38 294 PRO A C 1
ATOM 2212 O O . PRO A 1 294 ? 23.902 15.104 -42.773 1.00 59.38 294 PRO A O 1
ATOM 2215 N N . ALA A 1 295 ? 24.526 17.270 -42.901 1.00 59.62 295 ALA A N 1
ATOM 2216 C CA . ALA A 1 295 ? 24.618 17.491 -41.460 1.00 59.62 295 ALA A CA 1
ATOM 2217 C C . ALA A 1 295 ? 23.291 17.115 -40.783 1.00 59.62 295 ALA A C 1
ATOM 2219 O O . ALA A 1 295 ? 22.266 17.752 -41.031 1.00 59.62 295 ALA A O 1
ATOM 2220 N N . VAL A 1 296 ? 23.321 16.057 -39.972 1.00 62.03 296 VAL A N 1
ATOM 2221 C CA . VAL A 1 296 ? 22.159 15.611 -39.199 1.00 62.03 296 VAL A CA 1
ATOM 2222 C C . VAL A 1 296 ? 21.966 16.598 -38.041 1.00 62.03 296 VAL A C 1
ATOM 2224 O O . VAL A 1 296 ? 22.950 16.940 -37.378 1.00 62.03 296 VAL A O 1
ATOM 2227 N N . PRO A 1 297 ? 20.748 17.128 -37.826 1.00 63.22 297 PRO A N 1
ATOM 2228 C CA . PRO A 1 297 ? 20.476 18.012 -36.699 1.00 63.22 297 PRO A CA 1
ATOM 2229 C C . PRO A 1 297 ? 20.720 17.275 -35.377 1.00 63.22 297 PRO A C 1
ATOM 2231 O O . PRO A 1 297 ? 20.392 16.103 -35.253 1.00 63.22 297 PRO A O 1
ATOM 2234 N N . LEU A 1 298 ? 21.307 17.967 -34.397 1.00 60.53 298 LEU A N 1
ATOM 2235 C CA . LEU A 1 298 ? 21.568 17.425 -33.061 1.00 60.53 298 LEU A CA 1
ATOM 2236 C C . LEU A 1 298 ? 20.251 17.243 -32.290 1.00 60.53 298 LEU A C 1
ATOM 2238 O O . LEU A 1 298 ? 19.790 18.141 -31.583 1.00 60.53 298 LEU A O 1
ATOM 2242 N N . GLU A 1 299 ? 19.664 16.061 -32.430 1.00 71.00 299 GLU A N 1
ATOM 2243 C CA . GLU A 1 299 ? 18.560 15.550 -31.613 1.00 71.00 299 GLU A CA 1
ATOM 2244 C C . GLU A 1 299 ? 19.077 14.460 -30.659 1.00 71.00 299 GLU A C 1
ATOM 2246 O O . GLU A 1 299 ? 20.087 13.815 -30.951 1.00 71.00 299 GLU A O 1
ATOM 2251 N N . GLU A 1 300 ? 18.404 14.236 -29.522 1.00 63.00 300 GLU A N 1
ATOM 2252 C CA . GLU A 1 300 ? 18.872 13.323 -28.454 1.00 63.00 300 GLU A CA 1
ATOM 2253 C C . GLU A 1 300 ? 19.129 11.890 -28.952 1.00 63.00 300 GLU A C 1
ATOM 2255 O O . GLU A 1 300 ? 20.073 11.237 -28.515 1.00 63.00 300 GLU A O 1
ATOM 2260 N N . GLU A 1 301 ? 18.361 11.425 -29.937 1.00 68.00 301 GLU A N 1
ATOM 2261 C CA . GLU A 1 301 ? 18.511 10.092 -30.536 1.00 68.00 301 GLU A CA 1
ATOM 2262 C C . GLU A 1 301 ? 19.651 10.014 -31.568 1.00 68.00 301 GLU A C 1
ATOM 2264 O O . GLU A 1 301 ? 20.167 8.939 -31.863 1.00 68.00 301 GLU A O 1
ATOM 2269 N N . THR A 1 302 ? 20.088 11.160 -32.091 1.00 72.69 302 THR A N 1
ATOM 2270 C CA . THR A 1 302 ? 21.049 11.264 -33.207 1.00 72.69 302 THR A CA 1
ATOM 2271 C C . THR A 1 302 ? 22.458 11.669 -32.766 1.00 72.69 302 THR A C 1
ATOM 2273 O O . THR A 1 302 ? 23.363 11.770 -33.596 1.00 72.69 302 THR A O 1
ATOM 2276 N N . MET A 1 303 ? 22.698 11.860 -31.461 1.00 74.38 303 MET A N 1
ATOM 2277 C CA . MET A 1 303 ? 24.011 12.258 -30.922 1.00 74.38 303 MET A CA 1
ATOM 2278 C C . MET A 1 303 ? 25.139 11.283 -31.309 1.00 74.38 303 MET A C 1
ATOM 2280 O O . MET A 1 303 ? 26.265 11.715 -31.565 1.00 74.38 303 MET A O 1
ATOM 2284 N N . GLY A 1 304 ? 24.837 9.982 -31.405 1.00 78.75 304 GLY A N 1
ATOM 2285 C CA . GLY A 1 304 ? 25.785 8.962 -31.869 1.00 78.75 304 GLY A CA 1
ATOM 2286 C C . GLY A 1 304 ? 26.147 9.099 -33.353 1.00 78.75 304 GLY A C 1
ATOM 2287 O O . GLY A 1 304 ? 27.320 9.000 -33.717 1.00 78.75 304 GLY A O 1
ATOM 2288 N N . ASP A 1 305 ? 25.165 9.409 -34.199 1.00 79.75 305 ASP A N 1
ATOM 2289 C CA . ASP A 1 305 ? 25.373 9.609 -35.637 1.00 79.75 305 ASP A CA 1
ATOM 2290 C C . ASP A 1 305 ? 26.156 10.897 -35.916 1.00 79.75 305 ASP A C 1
ATOM 2292 O O . ASP A 1 305 ? 27.028 10.933 -36.787 1.00 79.75 305 ASP A O 1
ATOM 2296 N N . VAL A 1 306 ? 25.904 11.949 -35.131 1.00 78.62 306 VAL A N 1
ATOM 2297 C CA . VAL A 1 306 ? 26.658 13.206 -35.200 1.00 78.62 306 VAL A CA 1
ATOM 2298 C C . VAL A 1 306 ? 28.124 12.985 -34.807 1.00 78.62 306 VAL A C 1
ATOM 2300 O O . VAL A 1 306 ? 29.018 13.476 -35.498 1.00 78.62 306 VAL A O 1
ATOM 2303 N N . LEU A 1 307 ? 28.402 12.187 -33.770 1.00 82.12 307 LEU A N 1
ATOM 2304 C CA . LEU A 1 307 ? 29.768 11.785 -33.408 1.00 82.12 307 LEU A CA 1
ATOM 2305 C C . LEU A 1 307 ? 30.477 11.023 -34.535 1.00 82.12 307 LEU A C 1
ATOM 2307 O O . LEU A 1 307 ? 31.616 11.352 -34.872 1.00 82.12 307 LEU A O 1
ATOM 2311 N N . ALA A 1 308 ? 29.798 10.060 -35.164 1.00 82.69 308 ALA A N 1
ATOM 2312 C CA . ALA A 1 308 ? 30.351 9.309 -36.291 1.00 82.69 308 ALA A CA 1
ATOM 2313 C C . ALA A 1 308 ? 30.670 10.221 -37.493 1.00 82.69 308 ALA A C 1
ATOM 2315 O O . ALA A 1 308 ? 31.695 10.056 -38.161 1.00 82.69 308 ALA A O 1
ATOM 2316 N N . GLN A 1 309 ? 29.836 11.235 -37.748 1.00 79.50 309 GLN A N 1
ATOM 2317 C CA . GLN A 1 309 ? 30.094 12.238 -38.786 1.00 79.50 309 GLN A CA 1
ATOM 2318 C C . GLN A 1 309 ? 31.289 13.139 -38.453 1.00 79.50 309 GLN A C 1
ATOM 2320 O O . GLN A 1 309 ? 32.087 13.445 -39.345 1.00 79.50 309 GLN A O 1
ATOM 2325 N N . ILE A 1 310 ? 31.440 13.555 -37.191 1.00 81.50 310 ILE A N 1
ATOM 2326 C CA . ILE A 1 310 ? 32.609 14.315 -36.724 1.00 81.50 310 ILE A CA 1
ATOM 2327 C C . ILE A 1 310 ? 33.884 13.495 -36.948 1.00 81.50 310 ILE A C 1
ATOM 2329 O O . ILE A 1 310 ? 34.840 13.998 -37.542 1.00 81.50 310 ILE A O 1
ATOM 2333 N N . GLU A 1 311 ? 33.885 12.222 -36.547 1.00 83.06 311 GLU A N 1
ATOM 2334 C CA . GLU A 1 311 ? 35.019 11.316 -36.739 1.00 83.06 311 GLU A CA 1
ATOM 2335 C C . GLU A 1 311 ? 35.368 11.162 -38.226 1.00 83.06 311 GLU A C 1
ATOM 2337 O O . GLU A 1 311 ? 36.521 11.344 -38.623 1.00 83.06 311 GLU A O 1
ATOM 2342 N N . GLN A 1 312 ? 34.372 10.924 -39.084 1.00 82.56 312 GLN A N 1
ATOM 2343 C CA . GLN A 1 312 ? 34.584 10.766 -40.522 1.00 82.56 312 GLN A CA 1
ATOM 2344 C C . GLN A 1 312 ? 35.179 12.028 -41.170 1.00 82.56 312 GLN A C 1
ATOM 2346 O O . GLN A 1 312 ? 36.043 11.928 -42.050 1.00 82.56 312 GLN A O 1
ATOM 2351 N N . ARG A 1 313 ? 34.761 13.220 -40.722 1.00 77.75 313 ARG A N 1
ATOM 2352 C CA . ARG A 1 313 ? 35.314 14.504 -41.181 1.00 77.75 313 ARG A CA 1
ATOM 2353 C C . ARG A 1 313 ? 36.744 14.726 -40.694 1.00 77.75 313 ARG A C 1
ATOM 2355 O O . ARG A 1 313 ? 37.587 15.130 -41.494 1.00 77.75 313 ARG A O 1
ATOM 2362 N N . LEU A 1 314 ? 37.049 14.416 -39.433 1.00 82.38 314 LEU A N 1
ATOM 2363 C CA . LEU A 1 314 ? 38.409 14.511 -38.887 1.00 82.38 314 LEU A CA 1
ATOM 2364 C C . LEU A 1 314 ? 39.372 13.540 -39.584 1.00 82.38 314 LEU A C 1
ATOM 2366 O O . LEU A 1 314 ? 40.476 13.928 -39.963 1.00 82.38 314 LEU A O 1
ATOM 2370 N N . VAL A 1 315 ? 38.938 12.303 -39.840 1.00 85.06 315 VAL A N 1
ATOM 2371 C CA . VAL A 1 315 ? 39.710 11.313 -40.608 1.00 85.06 315 VAL A CA 1
ATOM 2372 C C . VAL A 1 315 ? 39.927 11.782 -42.049 1.00 85.06 315 VAL A C 1
ATOM 2374 O O . VAL A 1 315 ? 41.016 11.609 -42.602 1.00 85.06 315 VAL A O 1
ATOM 2377 N N . GLY A 1 316 ? 38.916 12.400 -42.666 1.00 80.88 316 GLY A N 1
ATOM 2378 C CA . GLY A 1 316 ? 39.037 13.033 -43.980 1.00 80.88 316 GLY A CA 1
ATOM 2379 C C . GLY A 1 316 ? 40.091 14.142 -43.994 1.00 80.88 316 GLY A C 1
ATOM 2380 O O . GLY A 1 316 ? 41.002 14.113 -44.823 1.00 80.88 316 GLY A O 1
ATOM 2381 N N . ALA A 1 317 ? 40.022 15.068 -43.037 1.00 79.81 317 ALA A N 1
ATOM 2382 C CA . ALA A 1 317 ? 40.987 16.153 -42.885 1.00 79.81 317 ALA A CA 1
ATOM 2383 C C . ALA A 1 317 ? 42.414 15.633 -42.647 1.00 79.81 317 ALA A C 1
ATOM 2385 O O . ALA A 1 317 ? 43.355 16.100 -43.287 1.00 79.81 317 ALA A O 1
ATOM 2386 N N . TYR A 1 318 ? 42.580 14.609 -41.804 1.00 84.00 318 TYR A N 1
ATOM 2387 C CA . TYR A 1 318 ? 43.878 13.978 -41.563 1.00 84.00 318 TYR A CA 1
ATOM 2388 C C . TYR A 1 318 ? 44.480 13.382 -42.842 1.00 84.00 318 TYR A C 1
ATOM 2390 O O . TYR A 1 318 ? 45.664 13.574 -43.109 1.00 84.00 318 TYR A O 1
ATOM 2398 N N . LYS A 1 319 ? 43.673 12.716 -43.682 1.00 84.38 319 LYS A N 1
ATOM 2399 C CA . LYS A 1 319 ? 44.135 12.186 -44.978 1.00 84.38 319 LYS A CA 1
ATOM 2400 C C . LYS A 1 319 ? 44.604 13.292 -45.925 1.00 84.38 319 LYS A C 1
ATOM 2402 O O . LYS A 1 319 ? 45.601 13.098 -46.615 1.00 84.38 319 LYS A O 1
ATOM 2407 N N . VAL A 1 320 ? 43.916 14.438 -45.947 1.00 80.50 320 VAL A N 1
ATOM 2408 C CA . VAL A 1 320 ? 44.332 15.610 -46.739 1.00 80.50 320 VAL A CA 1
ATOM 2409 C C . VAL A 1 320 ? 45.666 16.149 -46.227 1.00 80.50 320 VAL A C 1
ATOM 2411 O O . VAL A 1 320 ? 46.590 16.330 -47.016 1.00 80.50 320 VAL A O 1
ATOM 2414 N N . ILE A 1 321 ? 45.803 16.326 -44.911 1.00 83.06 321 ILE A N 1
ATOM 2415 C CA . ILE A 1 321 ? 47.043 16.811 -44.289 1.00 83.06 321 ILE A CA 1
ATOM 2416 C C . ILE A 1 321 ? 48.206 15.842 -44.552 1.00 83.06 321 ILE A C 1
ATOM 2418 O O . ILE A 1 321 ? 49.289 16.270 -44.939 1.00 83.06 321 ILE A O 1
ATOM 2422 N N . ALA A 1 322 ? 47.982 14.534 -44.424 1.00 84.38 322 ALA A N 1
ATOM 2423 C CA . ALA A 1 322 ? 48.991 13.508 -44.684 1.00 84.38 322 ALA A CA 1
ATOM 2424 C C . ALA A 1 322 ? 49.409 13.415 -46.167 1.00 84.38 322 ALA A C 1
ATOM 2426 O O . ALA A 1 322 ? 50.482 12.893 -46.473 1.00 84.38 322 ALA A O 1
ATOM 2427 N N . ALA A 1 323 ? 48.582 13.909 -47.094 1.00 81.25 323 ALA A N 1
ATOM 2428 C CA . ALA A 1 323 ? 48.894 13.963 -48.521 1.00 81.25 323 ALA A CA 1
ATOM 2429 C C . ALA A 1 323 ? 49.679 15.225 -48.930 1.00 81.25 323 ALA A C 1
ATOM 2431 O O . ALA A 1 323 ? 50.312 15.212 -49.987 1.00 81.25 323 ALA A O 1
ATOM 2432 N N . LEU A 1 324 ? 49.689 16.283 -48.104 1.00 82.00 324 LEU A N 1
ATOM 2433 C CA . LEU A 1 324 ? 50.396 17.539 -48.393 1.00 82.00 324 LEU A CA 1
ATOM 2434 C C . LEU A 1 324 ? 51.900 17.356 -48.670 1.00 82.00 324 LEU A C 1
ATOM 2436 O O . LEU A 1 324 ? 52.352 17.909 -49.667 1.00 82.00 324 LEU A O 1
ATOM 2440 N N . PRO A 1 325 ? 52.680 16.566 -47.900 1.00 84.44 325 PRO A N 1
ATOM 2441 C CA . PRO A 1 325 ? 54.110 16.390 -48.170 1.00 84.44 325 PRO A CA 1
ATOM 2442 C C . PRO A 1 325 ? 54.376 15.803 -49.561 1.00 84.44 325 PRO A C 1
ATOM 2444 O O . PRO A 1 325 ? 55.188 16.324 -50.311 1.00 84.44 325 PRO A O 1
ATOM 2447 N N . LYS A 1 326 ? 53.597 14.789 -49.965 1.00 80.38 326 LYS A N 1
ATOM 2448 C CA . LYS A 1 326 ? 53.715 14.169 -51.296 1.00 80.38 326 LYS A CA 1
ATOM 2449 C C . LYS A 1 326 ? 53.365 15.143 -52.422 1.00 80.38 326 LYS A C 1
ATOM 2451 O O . LYS A 1 326 ? 53.945 15.074 -53.500 1.00 80.38 326 LYS A O 1
ATOM 2456 N N . ALA A 1 327 ? 52.397 16.028 -52.184 1.00 73.81 327 ALA A N 1
ATOM 2457 C CA . ALA A 1 327 ? 52.031 17.071 -53.135 1.00 73.81 327 ALA A CA 1
ATOM 2458 C C . ALA A 1 327 ? 53.125 18.146 -53.251 1.00 73.81 327 ALA A C 1
ATOM 2460 O O . ALA A 1 327 ? 53.385 18.619 -54.354 1.00 73.81 327 ALA A O 1
ATOM 2461 N N . VAL A 1 328 ? 53.787 18.494 -52.141 1.00 82.25 328 VAL A N 1
ATOM 2462 C CA . VAL A 1 328 ? 54.951 19.394 -52.129 1.00 82.25 328 VAL A CA 1
ATOM 2463 C C . VAL A 1 328 ? 56.109 18.776 -52.913 1.00 82.25 328 VAL A C 1
ATOM 2465 O O . VAL A 1 328 ? 56.594 19.416 -53.840 1.00 82.25 328 VAL A O 1
ATOM 2468 N N . ASP A 1 329 ? 56.458 17.512 -52.654 1.00 83.25 329 ASP A N 1
ATOM 2469 C CA . ASP A 1 329 ? 57.509 16.796 -53.394 1.00 83.25 329 ASP A CA 1
ATOM 2470 C C . ASP A 1 329 ? 57.208 16.738 -54.906 1.00 83.25 329 ASP A C 1
ATOM 2472 O O . ASP A 1 329 ? 58.082 16.946 -55.752 1.00 83.25 329 ASP A O 1
ATOM 2476 N N . MET A 1 330 ? 55.942 16.497 -55.276 1.00 78.81 330 MET A N 1
ATOM 2477 C CA . MET A 1 330 ? 55.502 16.534 -56.673 1.00 78.81 330 MET A CA 1
ATOM 2478 C C . MET A 1 330 ? 55.663 17.924 -57.296 1.00 78.81 330 MET A C 1
ATOM 2480 O O . MET A 1 330 ? 56.154 18.023 -58.421 1.00 78.81 330 MET A O 1
ATOM 2484 N N . LEU A 1 331 ? 55.270 18.989 -56.596 1.00 78.25 331 LEU A N 1
ATOM 2485 C CA . LEU A 1 331 ? 55.400 20.363 -57.084 1.00 78.25 331 LEU A CA 1
ATOM 2486 C C . LEU A 1 331 ? 56.866 20.784 -57.217 1.00 78.25 331 LEU A C 1
ATOM 2488 O O . LEU A 1 331 ? 57.221 21.411 -58.214 1.00 78.25 331 LEU A O 1
ATOM 2492 N N . GLU A 1 332 ? 57.724 20.396 -56.275 1.00 84.94 332 GLU A N 1
ATOM 2493 C CA . GLU A 1 332 ? 59.171 20.606 -56.365 1.00 84.94 332 GLU A CA 1
ATOM 2494 C C . GLU A 1 332 ? 59.765 19.867 -57.571 1.00 84.94 332 GLU A C 1
ATOM 2496 O O . GLU A 1 332 ? 60.554 20.451 -58.318 1.00 84.94 332 GLU A O 1
ATOM 2501 N N . SER A 1 333 ? 59.325 18.630 -57.835 1.00 81.44 333 SER A N 1
ATOM 2502 C CA . SER A 1 333 ? 59.745 17.878 -59.024 1.00 81.44 333 SER A CA 1
ATOM 2503 C C . SER A 1 333 ? 59.291 18.546 -60.329 1.00 81.44 333 SER A C 1
ATOM 2505 O O . SER A 1 333 ? 60.085 18.676 -61.260 1.00 81.44 333 SER A O 1
ATOM 2507 N N . MET A 1 334 ? 58.051 19.051 -60.379 1.00 78.44 334 MET A N 1
ATOM 2508 C CA . MET A 1 334 ? 57.512 19.762 -61.540 1.00 78.44 334 MET A CA 1
ATOM 2509 C C . MET A 1 334 ? 58.252 21.080 -61.786 1.00 78.44 334 MET A C 1
ATOM 2511 O O . MET A 1 334 ? 58.586 21.405 -62.928 1.00 78.44 334 MET A O 1
ATOM 2515 N N . TYR A 1 335 ? 58.552 21.823 -60.719 1.00 81.06 335 TYR A N 1
ATOM 2516 C CA . TYR A 1 335 ? 59.313 23.065 -60.792 1.00 81.06 335 TYR A CA 1
ATOM 2517 C C . TYR A 1 335 ? 60.762 22.818 -61.237 1.00 81.06 335 TYR A C 1
ATOM 2519 O O . TYR A 1 335 ? 61.297 23.581 -62.039 1.00 81.06 335 TYR A O 1
ATOM 2527 N N . ALA A 1 336 ? 61.384 21.723 -60.788 1.00 80.25 336 ALA A N 1
ATOM 2528 C CA . ALA A 1 336 ? 62.706 21.308 -61.248 1.00 80.25 336 ALA A CA 1
ATOM 2529 C C . ALA A 1 336 ? 62.716 20.956 -62.746 1.00 80.25 336 ALA A C 1
ATOM 2531 O O . ALA A 1 336 ? 63.637 21.361 -63.452 1.00 80.25 336 ALA A O 1
ATOM 2532 N N . SER A 1 337 ? 61.676 20.280 -63.251 1.00 81.19 337 SER A N 1
ATOM 2533 C CA . SER A 1 337 ? 61.542 19.969 -64.683 1.00 81.19 337 SER A CA 1
ATOM 2534 C C . SER A 1 337 ? 61.221 21.175 -65.572 1.00 81.19 337 SER A C 1
ATOM 2536 O O . SER A 1 337 ? 61.555 21.154 -66.747 1.00 81.19 337 SER A O 1
ATOM 2538 N N . LEU A 1 338 ? 60.609 22.234 -65.034 1.00 75.94 338 LEU A N 1
ATOM 2539 C CA . LEU A 1 338 ? 60.382 23.501 -65.750 1.00 75.94 338 LEU A CA 1
ATOM 2540 C C . LEU A 1 338 ? 61.621 24.414 -65.778 1.00 75.94 338 LEU A C 1
ATOM 2542 O O . LEU A 1 338 ? 61.627 25.417 -66.488 1.00 75.94 338 LEU A O 1
ATOM 2546 N N . ARG A 1 339 ? 62.644 24.104 -64.971 1.00 72.94 339 ARG A N 1
ATOM 2547 C CA . ARG A 1 339 ? 63.886 24.882 -64.845 1.00 72.94 339 ARG A CA 1
ATOM 2548 C C . ARG A 1 339 ? 65.033 24.339 -65.715 1.00 72.94 339 ARG A C 1
ATOM 2550 O O . ARG A 1 339 ? 66.039 25.033 -65.853 1.00 72.94 339 ARG A O 1
ATOM 2557 N N . GLN A 1 340 ? 64.899 23.124 -66.249 1.00 53.53 340 GLN A N 1
ATOM 2558 C CA . GLN A 1 340 ? 65.799 22.533 -67.250 1.00 53.53 340 GLN A CA 1
ATOM 2559 C C . GLN A 1 340 ? 65.342 22.900 -68.661 1.00 53.53 340 GLN A C 1
ATOM 2561 O O . GLN A 1 340 ? 66.238 23.104 -69.509 1.00 53.53 340 GLN A O 1
#

Radius of gyration: 56.97 Å; chains: 1; bounding box: 112×53×162 Å

Sequence (340 aa):
MAKVAAAVPGAAAAAASVSSMPLSASLSSAPSVSAITAAAAAASLPYNSPAGRELRQLQNRLEKATVKANEAFSIRKTYEQVIEKLRQEEPLLESRIRALEEQKTTKVAALQTATLSSREVQAAKEVAKTTLTALEEEVTANRARRARVLAEMREKESSRGELEDITARDLIVRLCRTAGAKRVSELVARLLAQQESYANLVEMRSQATAQRLALVQELEVLRKHRDDLQGSGRMTTQNQMDAAQEELQDALSRADAAGEALECLLRSHADVRSGLEHLVALVSPLPLPPGGQPAVPLEEETMGDVLAQIEQRLVGAYKVIAALPKAVDMLESMYASLRQ

InterPro domains:
  IPR033192 Outer dynein arm-docking complex subunit 3 [PTHR46518] (171-318)

Foldseek 3Di:
DDDDDDDDDDDDDDPPPPDDDDPPPPPPPDPDPVVVVVVVVLVPPPCPDPVNVVVVVVVVVVVVVVVVVVVVVVVVVVVVVVVVVVVVVVVVVVVVVVVVVVVVVVVVVVVVVVVVVVVVVVVVVVVVVVVVVVVVVVVVVVVVVVVVVVVVVVVVVVVVVVDDDADPVRVQVVLCVVLVHPDPVRSVVVVVVCVVVVVVVVVVVVVVVVVVVVVVVVVVVVVVVVVVVCVVVVVVVVVVVVVVVVVVVVVVVVVVVVVVVVVVVVVVLVVLLVVLVVLCVVLVPFDDDVPDDPQDPDDSVCSVVSVVRSVNRVVVRVVVVVCVVVVVVVVVVVVVVVVD